Protein AF-A0A2T2ZU82-F1 (afdb_monomer_lite)

Sequence (195 aa):
GSCTLAPGIFVNDLGIPFTSVLLKPGATGCGAVDGSFTPTDYKAIHFIGYVPALKVTPDGEHMLHRRAILSFGVVQITDSRCASVPDTEQAKIQDWTTWLSGTPHGCGCAMWLHPTRFTAADVPGVNDEVHGIIKETGRRKIFESRLPRDGFAIGGKTTIVDFQVALFYSWDNKILDIGMTRYAKYSEFVRNALK

Structure (mmCIF, N/CA/C/O backbone):
data_AF-A0A2T2ZU82-F1
#
_entry.id   AF-A0A2T2ZU82-F1
#
loop_
_atom_site.group_PDB
_atom_site.id
_atom_site.type_symbol
_atom_site.label_atom_id
_atom_site.label_alt_id
_atom_site.label_comp_id
_atom_site.label_asym_id
_atom_site.label_entity_id
_atom_site.label_seq_id
_atom_site.pdbx_PDB_ins_code
_atom_site.Cartn_x
_atom_site.Cartn_y
_atom_site.Cartn_z
_atom_site.occupancy
_atom_site.B_iso_or_equiv
_atom_site.auth_seq_id
_atom_site.auth_comp_id
_atom_site.auth_asym_id
_atom_site.auth_atom_id
_atom_site.pdbx_PDB_model_num
ATOM 1 N N . GLY A 1 1 ? -6.591 -0.447 -7.388 1.00 49.34 1 GLY A N 1
ATOM 2 C CA . GLY A 1 1 ? -6.103 0.853 -6.888 1.00 49.34 1 GLY A CA 1
ATOM 3 C C . GLY A 1 1 ? -4.604 0.763 -6.753 1.00 49.34 1 GLY A C 1
ATOM 4 O O . GLY A 1 1 ? -4.128 -0.310 -6.443 1.00 49.34 1 GLY A O 1
ATOM 5 N N . SER A 1 2 ? -3.849 1.814 -7.033 1.00 62.75 2 SER A N 1
ATOM 6 C CA . SER A 1 2 ? -2.390 1.825 -6.849 1.00 62.75 2 SER A CA 1
ATOM 7 C C . SER A 1 2 ? -2.011 1.901 -5.366 1.00 62.75 2 SER A C 1
ATOM 9 O O . SER A 1 2 ? -2.847 2.198 -4.511 1.00 62.75 2 SER A O 1
ATOM 11 N N . CYS A 1 3 ? -0.726 1.714 -5.053 1.00 62.00 3 CYS A N 1
ATOM 12 C CA . CYS A 1 3 ? -0.150 1.904 -3.712 1.00 62.00 3 CYS A CA 1
ATOM 13 C C . CYS A 1 3 ? -0.367 3.316 -3.118 1.00 62.00 3 CYS A C 1
ATOM 15 O O . CYS A 1 3 ? 0.024 3.562 -1.981 1.00 62.00 3 CYS A O 1
ATOM 17 N N . THR A 1 4 ? -0.937 4.243 -3.893 1.00 64.56 4 THR A N 1
ATOM 18 C CA . THR A 1 4 ? -1.273 5.625 -3.531 1.00 64.56 4 THR A CA 1
ATOM 19 C C . THR A 1 4 ? -2.663 5.770 -2.904 1.00 64.56 4 THR A C 1
ATOM 21 O O . THR A 1 4 ? -2.932 6.797 -2.289 1.00 64.56 4 THR A O 1
ATOM 24 N N . LEU A 1 5 ? -3.536 4.759 -3.025 1.00 69.00 5 LEU A N 1
ATOM 25 C CA . LEU A 1 5 ? -4.926 4.844 -2.567 1.00 69.00 5 LEU A CA 1
ATOM 26 C C . LEU A 1 5 ? -5.031 4.990 -1.044 1.00 69.00 5 LEU A C 1
ATOM 28 O O . LEU A 1 5 ? -5.766 5.849 -0.576 1.00 69.00 5 LEU A O 1
ATOM 32 N N . ALA A 1 6 ? -4.277 4.194 -0.280 1.00 64.06 6 ALA A N 1
ATOM 33 C CA . ALA A 1 6 ? -4.333 4.253 1.181 1.00 64.06 6 ALA A CA 1
ATOM 34 C C . ALA A 1 6 ? -3.885 5.624 1.730 1.00 64.06 6 ALA A C 1
ATOM 36 O O . ALA A 1 6 ? -4.645 6.212 2.493 1.00 64.06 6 ALA A O 1
ATOM 37 N N . PRO A 1 7 ? -2.745 6.207 1.301 1.00 66.50 7 PRO A N 1
ATOM 38 C CA . PRO A 1 7 ? -2.399 7.572 1.702 1.00 66.50 7 PRO A CA 1
ATOM 39 C C . PRO A 1 7 ? -3.389 8.637 1.227 1.00 66.50 7 PRO A C 1
ATOM 41 O O . PRO A 1 7 ? -3.661 9.571 1.967 1.00 66.50 7 PRO A O 1
ATOM 44 N N . GLY A 1 8 ? -3.951 8.499 0.021 1.00 69.50 8 GLY A N 1
ATOM 45 C CA . GLY A 1 8 ? -4.951 9.440 -0.486 1.00 69.50 8 GLY A CA 1
ATOM 46 C C . GLY A 1 8 ? -6.236 9.443 0.346 1.00 69.50 8 GLY A C 1
ATOM 47 O O . GLY A 1 8 ? -6.707 10.512 0.718 1.00 69.50 8 GLY A O 1
ATOM 48 N N . ILE A 1 9 ? -6.782 8.266 0.675 1.00 68.88 9 ILE A N 1
ATOM 49 C CA . ILE A 1 9 ? -7.952 8.136 1.565 1.00 68.88 9 ILE A CA 1
ATOM 50 C C . ILE A 1 9 ? -7.639 8.750 2.929 1.00 68.88 9 ILE A C 1
ATOM 52 O O . ILE A 1 9 ? -8.429 9.528 3.446 1.00 68.88 9 ILE A O 1
ATOM 56 N N . PHE A 1 10 ? -6.462 8.444 3.466 1.00 67.31 10 PHE A N 1
ATOM 57 C CA . PHE A 1 10 ? -6.039 8.900 4.779 1.00 67.31 10 PHE A CA 1
ATOM 58 C C . PHE A 1 10 ? -5.947 10.428 4.885 1.00 67.31 10 PHE A C 1
ATOM 60 O O . PHE A 1 10 ? -6.554 11.014 5.770 1.00 67.31 10 PHE A O 1
ATOM 67 N N . VAL A 1 11 ? -5.246 11.092 3.961 1.00 69.44 11 VAL A N 1
ATOM 68 C CA . VAL A 1 11 ? -5.106 12.561 3.981 1.00 69.44 11 VAL A CA 1
ATOM 69 C C . VAL A 1 11 ? -6.467 13.254 3.805 1.00 69.44 11 VAL A C 1
ATOM 71 O O . VAL A 1 11 ? -6.719 14.264 4.459 1.00 69.44 11 VAL A O 1
ATOM 74 N N . ASN A 1 12 ? -7.366 12.682 2.990 1.00 74.06 12 ASN A N 1
ATOM 75 C CA . ASN A 1 12 ? -8.737 13.183 2.843 1.00 74.06 12 ASN A CA 1
ATOM 76 C C . ASN A 1 12 ? -9.569 13.026 4.128 1.00 74.06 12 ASN A C 1
ATOM 78 O O . ASN A 1 12 ? -10.231 13.978 4.527 1.00 74.06 12 ASN A O 1
ATOM 82 N N . ASP A 1 13 ? -9.534 11.857 4.776 1.00 68.25 13 ASP A N 1
ATOM 83 C CA . ASP A 1 13 ? -10.312 11.571 5.998 1.00 68.25 13 ASP A CA 1
ATOM 84 C C . ASP A 1 13 ? -9.925 12.479 7.180 1.00 68.25 13 ASP A C 1
ATOM 86 O O . ASP A 1 13 ? -10.740 12.820 8.040 1.00 68.25 13 ASP A O 1
ATOM 90 N N . LEU A 1 14 ? -8.673 12.931 7.189 1.00 67.56 14 LEU A N 1
ATOM 91 C CA . LEU A 1 14 ? -8.135 13.848 8.193 1.00 67.56 14 LEU A CA 1
ATOM 92 C C . LEU A 1 14 ? -8.391 15.323 7.872 1.00 67.56 14 LEU A C 1
ATOM 94 O O . LEU A 1 14 ? -8.030 16.189 8.665 1.00 67.56 14 LEU A O 1
ATOM 98 N N . GLY A 1 15 ? -8.947 15.627 6.696 1.00 72.62 15 GLY A N 1
ATOM 99 C CA . GLY A 1 15 ? -9.156 17.001 6.245 1.00 72.62 15 GLY A CA 1
ATOM 100 C C . GLY A 1 15 ? -7.860 17.801 6.074 1.00 72.62 15 GLY A C 1
ATOM 101 O O . GLY A 1 15 ? -7.902 19.030 6.094 1.00 72.62 15 GLY A O 1
ATOM 102 N N . ILE A 1 16 ? -6.710 17.135 5.919 1.00 74.56 16 ILE A N 1
ATOM 103 C CA . ILE A 1 16 ? -5.422 17.808 5.724 1.00 74.56 16 ILE A CA 1
ATOM 104 C C . ILE A 1 16 ? -5.395 18.373 4.298 1.00 74.56 16 ILE A C 1
ATOM 106 O O . ILE A 1 16 ? -5.517 17.600 3.346 1.00 74.56 16 ILE A O 1
ATOM 110 N N . PRO A 1 17 ? -5.203 19.690 4.103 1.00 79.00 17 PRO A N 1
ATOM 111 C CA . PRO A 1 17 ? -5.088 20.260 2.767 1.00 79.00 17 PRO A CA 1
ATOM 112 C C . PRO A 1 17 ? -3.871 19.693 2.031 1.00 79.00 17 PRO A C 1
ATOM 114 O O . PRO A 1 17 ? -2.754 19.715 2.548 1.00 79.00 17 PRO A O 1
ATOM 117 N N . PHE A 1 18 ? -4.068 19.208 0.806 1.00 79.75 18 PHE A N 1
ATOM 118 C CA . PHE A 1 18 ? -2.984 18.675 -0.014 1.00 79.75 18 PHE A CA 1
ATOM 119 C C . PHE A 1 18 ? -3.219 18.929 -1.501 1.00 79.75 18 PHE A C 1
ATOM 121 O O . PHE A 1 18 ? -4.353 19.055 -1.959 1.00 79.75 18 PHE A O 1
ATOM 128 N N . THR A 1 19 ? -2.125 18.960 -2.263 1.00 85.31 19 THR A N 1
ATOM 129 C CA . THR A 1 19 ? -2.166 18.979 -3.730 1.00 85.31 19 THR A CA 1
ATOM 130 C C . THR A 1 19 ? -1.762 17.608 -4.255 1.00 85.31 19 THR A C 1
ATOM 132 O O . THR A 1 19 ? -0.720 17.073 -3.874 1.00 85.31 19 THR A O 1
ATOM 135 N N . SER A 1 20 ? -2.583 17.031 -5.133 1.00 86.31 20 SER A N 1
ATOM 136 C CA . SER A 1 20 ? -2.263 15.773 -5.812 1.00 86.31 20 SER A CA 1
ATOM 137 C C . SER A 1 20 ? -1.559 16.040 -7.133 1.00 86.31 20 SER A C 1
ATOM 139 O O . SER A 1 20 ? -2.088 16.771 -7.964 1.00 86.31 20 SER A O 1
ATOM 141 N N . VAL A 1 21 ? -0.424 15.378 -7.362 1.00 87.81 21 VAL A N 1
ATOM 142 C CA . VAL A 1 21 ? 0.248 15.371 -8.668 1.00 87.81 21 VAL A CA 1
ATOM 143 C C . VAL A 1 21 ? 0.225 13.958 -9.236 1.00 87.81 21 VAL A C 1
ATOM 145 O O . VAL A 1 21 ? 0.716 13.011 -8.615 1.00 87.81 21 VAL A O 1
ATOM 148 N N . LEU A 1 22 ? -0.374 13.802 -10.417 1.00 89.12 22 LEU A N 1
ATOM 149 C CA . LEU A 1 22 ? -0.434 12.517 -11.106 1.00 89.12 22 LEU A CA 1
ATOM 150 C C . LEU A 1 22 ? 0.899 12.239 -11.801 1.00 89.12 22 LEU A C 1
ATOM 152 O O . LEU A 1 22 ? 1.346 13.037 -12.623 1.00 89.12 22 LEU A O 1
ATOM 156 N N . LEU A 1 23 ? 1.505 11.085 -11.511 1.00 87.69 23 LEU A N 1
ATOM 157 C CA . LEU A 1 23 ? 2.755 10.667 -12.144 1.00 87.69 23 LEU A CA 1
ATOM 158 C C . LEU A 1 23 ? 2.539 9.586 -13.193 1.00 87.69 23 LEU A C 1
ATOM 160 O O . LEU A 1 23 ? 1.727 8.675 -13.012 1.00 87.69 23 LEU A O 1
ATOM 164 N N . LYS A 1 24 ? 3.346 9.647 -14.252 1.00 87.62 24 LYS A N 1
ATOM 165 C CA . LYS A 1 24 ? 3.433 8.619 -15.288 1.00 87.62 24 LYS A CA 1
ATOM 166 C C . LYS A 1 24 ? 4.826 7.977 -15.284 1.00 87.62 24 LYS A C 1
ATOM 168 O O . LYS A 1 24 ? 5.822 8.705 -15.299 1.00 87.62 24 LYS A O 1
ATOM 173 N N . PRO A 1 25 ? 4.924 6.635 -15.288 1.00 83.88 25 PRO A N 1
ATOM 174 C CA . PRO A 1 25 ? 6.197 5.943 -15.470 1.00 83.88 25 PRO A CA 1
ATOM 175 C C . PRO A 1 25 ? 6.802 6.220 -16.854 1.00 83.88 25 PRO A C 1
ATOM 177 O O . PRO A 1 25 ? 6.090 6.204 -17.860 1.00 83.88 25 PRO A O 1
ATOM 180 N N . GLY A 1 26 ? 8.117 6.420 -16.908 1.00 82.38 26 GLY A N 1
ATOM 181 C CA . GLY A 1 26 ? 8.901 6.551 -18.135 1.00 82.38 26 GLY A CA 1
ATOM 182 C C . GLY A 1 26 ? 10.270 5.877 -18.011 1.00 82.38 26 GLY A C 1
ATOM 183 O O . GLY A 1 26 ? 10.625 5.358 -16.953 1.00 82.38 26 GLY A O 1
ATOM 184 N N . ALA A 1 27 ? 11.052 5.898 -19.095 1.00 78.81 27 ALA A N 1
ATOM 185 C CA . ALA A 1 27 ? 12.337 5.192 -19.185 1.00 78.81 27 ALA A CA 1
ATOM 186 C C . ALA A 1 27 ? 13.360 5.609 -18.109 1.00 78.81 27 ALA A C 1
ATOM 188 O O . ALA A 1 27 ? 14.176 4.799 -17.682 1.00 78.81 27 ALA A O 1
ATOM 189 N N . THR A 1 28 ? 13.309 6.861 -17.648 1.00 79.56 28 THR A N 1
ATOM 190 C CA . THR A 1 28 ? 14.262 7.431 -16.679 1.00 79.56 28 THR A CA 1
ATOM 191 C C . THR A 1 28 ? 13.697 7.564 -15.257 1.00 79.56 28 THR A C 1
ATOM 193 O O . THR A 1 28 ? 14.423 7.949 -14.331 1.00 79.56 28 THR A O 1
ATOM 196 N N . GLY A 1 29 ? 12.420 7.219 -15.054 1.00 80.44 29 GLY A N 1
ATOM 197 C CA . GLY A 1 29 ? 11.699 7.353 -13.786 1.00 80.44 29 GLY A CA 1
ATOM 198 C C . GLY A 1 29 ? 10.263 7.854 -13.968 1.00 80.44 29 GLY A C 1
ATOM 199 O O . GLY A 1 29 ? 9.769 7.962 -15.089 1.00 80.44 29 GLY A O 1
ATOM 200 N N . CYS A 1 30 ? 9.580 8.148 -12.860 1.00 83.62 30 CYS A N 1
ATOM 201 C CA . CYS A 1 30 ? 8.233 8.724 -12.884 1.00 83.62 30 CYS A CA 1
ATOM 202 C C . CYS A 1 30 ? 8.301 10.251 -13.013 1.00 83.62 30 CYS A C 1
ATOM 204 O O . CYS A 1 30 ? 9.014 10.877 -12.236 1.00 83.62 30 CYS A O 1
ATOM 206 N N . GLY A 1 31 ? 7.550 10.837 -13.947 1.00 88.38 31 GLY A N 1
ATOM 207 C CA . GLY A 1 31 ? 7.424 12.293 -14.114 1.00 88.38 31 GLY A CA 1
ATOM 208 C C . GLY A 1 31 ? 5.978 12.761 -13.968 1.00 88.38 31 GLY A C 1
ATOM 209 O O . GLY A 1 31 ? 5.055 11.950 -14.099 1.00 88.38 31 GLY A O 1
ATOM 210 N N . ALA A 1 32 ? 5.781 14.049 -13.689 1.00 91.06 32 ALA A N 1
ATOM 211 C CA . ALA A 1 32 ? 4.448 14.624 -13.557 1.00 91.06 32 ALA A CA 1
ATOM 212 C C . ALA A 1 32 ? 3.735 14.692 -14.916 1.00 91.06 32 ALA A C 1
ATOM 214 O O . ALA A 1 32 ? 4.317 15.110 -15.916 1.00 91.06 32 ALA A O 1
ATOM 215 N N . VAL A 1 33 ? 2.471 14.263 -14.962 1.00 92.06 33 VAL A N 1
ATOM 216 C CA . VAL A 1 33 ? 1.663 14.269 -16.196 1.00 92.06 33 VAL A CA 1
ATOM 217 C C . VAL A 1 33 ? 1.380 15.690 -16.676 1.00 92.06 33 VAL A C 1
ATOM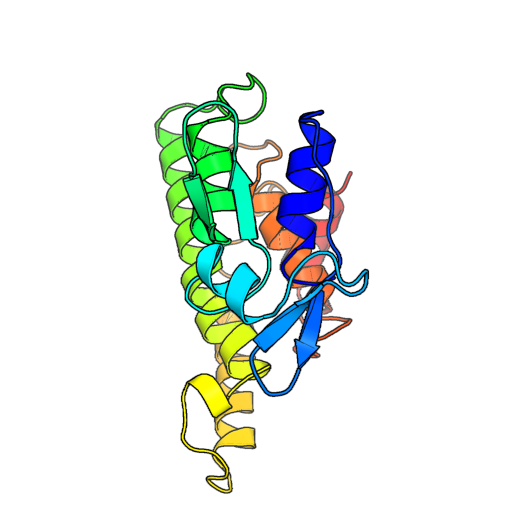 219 O O . VAL A 1 33 ? 1.317 15.925 -17.878 1.00 92.06 33 VAL A O 1
ATOM 222 N N . ASP A 1 34 ? 1.236 16.628 -15.744 1.00 91.56 34 ASP A N 1
ATOM 223 C CA . ASP A 1 34 ? 1.021 18.052 -16.010 1.00 91.56 34 ASP A CA 1
ATOM 224 C C . ASP A 1 34 ? 2.317 18.815 -16.339 1.00 91.56 34 ASP A C 1
ATOM 226 O O . ASP A 1 34 ? 2.273 20.012 -16.610 1.00 91.56 34 ASP A O 1
ATOM 230 N N . GLY A 1 35 ? 3.471 18.138 -16.318 1.00 89.88 35 GLY A N 1
ATOM 231 C CA . GLY A 1 35 ? 4.775 18.751 -16.555 1.00 89.88 35 GLY A CA 1
ATOM 232 C C . GLY A 1 35 ? 5.305 19.605 -15.400 1.00 89.88 35 GLY A C 1
ATOM 233 O O . GLY A 1 35 ? 6.337 20.248 -15.572 1.00 89.88 35 GLY A O 1
ATOM 234 N N . SER A 1 36 ? 4.656 19.602 -14.229 1.00 88.31 36 SER A N 1
ATOM 235 C CA . SER A 1 36 ? 5.074 20.403 -13.066 1.00 88.31 36 SER A CA 1
ATOM 236 C C . SER A 1 36 ? 6.472 20.056 -12.546 1.00 88.31 36 SER A C 1
ATOM 238 O O . SER A 1 36 ? 7.139 20.916 -11.973 1.00 88.31 36 SER A O 1
ATOM 240 N N . PHE A 1 37 ? 6.932 18.819 -12.754 1.00 86.56 37 PHE A N 1
ATOM 241 C CA . PHE A 1 37 ? 8.296 18.403 -12.446 1.00 86.56 37 PHE A CA 1
ATOM 242 C C . PHE A 1 37 ? 8.767 17.192 -13.261 1.00 86.56 37 PHE A C 1
ATOM 244 O O . PHE A 1 37 ? 7.984 16.328 -13.684 1.00 86.56 37 PHE A O 1
ATOM 251 N N . THR A 1 38 ? 10.084 17.113 -13.458 1.00 90.25 38 THR A N 1
ATOM 252 C CA . THR A 1 38 ? 10.754 16.034 -14.193 1.00 90.25 38 THR A CA 1
ATOM 253 C C . THR A 1 38 ? 10.989 14.797 -13.315 1.00 90.25 38 THR A C 1
ATOM 255 O O . THR A 1 38 ? 10.927 14.872 -12.085 1.00 90.25 38 THR A O 1
ATOM 258 N N . PRO A 1 39 ? 11.330 13.632 -13.903 1.00 88.00 39 PRO A N 1
ATOM 259 C CA . PRO A 1 39 ? 11.770 12.477 -13.121 1.00 88.00 39 PRO A CA 1
ATOM 260 C C . PRO A 1 39 ? 12.991 12.741 -12.232 1.00 88.00 39 PRO A C 1
ATOM 262 O O . PRO A 1 39 ? 13.138 12.096 -11.194 1.00 88.00 39 PRO A O 1
ATOM 265 N N . THR A 1 40 ? 13.865 13.671 -12.622 1.00 88.25 40 THR A N 1
ATOM 266 C CA . THR A 1 40 ? 15.026 14.078 -11.819 1.00 88.25 40 THR 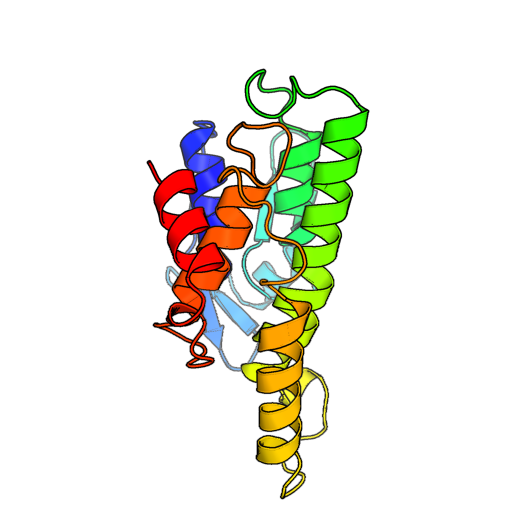A CA 1
ATOM 267 C C . THR A 1 40 ? 14.580 14.862 -10.590 1.00 88.25 40 THR A C 1
ATOM 269 O O . THR A 1 40 ? 14.970 14.518 -9.476 1.00 88.25 40 THR A O 1
ATOM 272 N N . ASP A 1 41 ? 13.689 15.835 -10.776 1.00 87.62 41 ASP A N 1
ATOM 273 C CA . ASP A 1 41 ? 13.100 16.611 -9.679 1.00 87.62 41 ASP A CA 1
ATOM 274 C C . ASP A 1 41 ? 12.331 15.698 -8.714 1.00 87.62 41 ASP A C 1
ATOM 276 O O . ASP A 1 41 ? 12.442 15.816 -7.495 1.00 87.62 41 ASP A O 1
ATOM 280 N N . TYR A 1 42 ? 11.609 14.706 -9.247 1.00 86.12 42 TYR A N 1
ATOM 281 C CA . TYR A 1 42 ? 10.907 13.727 -8.421 1.00 86.12 42 TYR A CA 1
ATOM 282 C C . TYR A 1 42 ? 11.856 12.841 -7.607 1.00 86.12 42 TYR A C 1
ATOM 284 O O . TYR A 1 42 ? 11.543 12.482 -6.472 1.00 86.12 42 TYR A O 1
ATOM 292 N N . LYS A 1 43 ? 13.030 12.491 -8.144 1.00 84.31 43 LYS A N 1
ATOM 293 C CA . LYS A 1 43 ? 14.036 11.721 -7.397 1.00 84.31 43 LYS A CA 1
ATOM 294 C C . LYS A 1 43 ? 14.637 12.503 -6.237 1.00 84.31 43 LYS A C 1
ATOM 296 O O . LYS A 1 43 ? 15.051 11.870 -5.267 1.00 84.31 43 LYS A O 1
ATOM 301 N N . ALA A 1 44 ? 14.628 13.836 -6.301 1.00 82.12 44 ALA A N 1
ATOM 302 C CA . ALA A 1 44 ? 14.942 14.651 -5.136 1.00 82.12 44 ALA A CA 1
ATOM 303 C C . ALA A 1 44 ? 13.925 14.397 -4.014 1.00 82.12 44 ALA A C 1
ATOM 305 O O . ALA A 1 44 ? 14.343 14.266 -2.879 1.00 82.12 44 ALA A O 1
ATOM 306 N N . ILE A 1 45 ? 12.633 14.220 -4.335 1.00 78.19 45 ILE A N 1
ATOM 307 C CA . ILE A 1 45 ? 11.553 13.915 -3.373 1.00 78.19 45 ILE A CA 1
ATOM 308 C C . ILE A 1 45 ? 11.578 12.449 -2.908 1.00 78.19 45 ILE A C 1
ATOM 310 O O . ILE A 1 45 ? 11.324 12.151 -1.744 1.00 78.19 45 ILE A O 1
ATOM 314 N N . HIS A 1 46 ? 11.841 11.499 -3.804 1.00 76.94 46 HIS A N 1
ATOM 315 C CA . HIS A 1 46 ? 11.909 10.078 -3.470 1.00 76.94 46 HIS A CA 1
ATOM 316 C C . HIS A 1 46 ? 13.095 9.443 -4.185 1.00 76.94 46 HIS A C 1
ATOM 318 O O . HIS A 1 46 ? 13.012 9.155 -5.375 1.00 76.94 46 HIS A O 1
ATOM 324 N N . PHE A 1 47 ? 14.156 9.109 -3.450 1.00 74.19 47 PHE A N 1
ATOM 325 C CA . PHE A 1 47 ? 15.425 8.646 -4.031 1.00 74.19 47 PHE A CA 1
ATOM 326 C C . PHE A 1 47 ? 15.303 7.427 -4.974 1.00 74.19 47 PHE A C 1
ATOM 328 O O . PHE A 1 47 ? 16.039 7.323 -5.950 1.00 74.19 47 PHE A O 1
ATOM 335 N N . ILE A 1 48 ? 14.339 6.523 -4.740 1.00 75.38 48 ILE A N 1
ATOM 336 C CA . ILE A 1 48 ? 14.051 5.383 -5.646 1.00 75.38 48 ILE A CA 1
ATOM 337 C C . ILE A 1 48 ? 13.140 5.768 -6.838 1.00 75.38 48 ILE A C 1
ATOM 339 O O . ILE A 1 48 ? 13.091 5.066 -7.843 1.00 75.38 48 ILE A O 1
ATOM 343 N N . GLY A 1 49 ? 12.394 6.873 -6.754 1.00 76.31 49 GLY A N 1
ATOM 344 C CA . GLY A 1 49 ? 11.446 7.309 -7.785 1.00 76.31 49 GLY A CA 1
ATOM 345 C C . GLY A 1 49 ? 10.134 6.514 -7.835 1.00 76.31 49 GLY A C 1
ATOM 346 O O . GLY A 1 49 ? 9.498 6.448 -8.887 1.00 76.31 49 GLY A O 1
ATOM 347 N N . TYR A 1 50 ? 9.714 5.907 -6.718 1.00 77.69 50 TYR A N 1
ATOM 348 C CA . TYR A 1 50 ? 8.429 5.204 -6.601 1.00 77.69 50 TYR A CA 1
ATOM 349 C C . TYR A 1 50 ? 7.330 6.086 -6.016 1.00 77.69 50 TYR A C 1
ATOM 351 O O . TYR A 1 50 ? 7.601 7.062 -5.328 1.00 77.69 50 TYR A O 1
ATOM 359 N N . VAL A 1 51 ? 6.076 5.701 -6.258 1.00 77.50 51 VAL A N 1
ATOM 360 C CA . VAL A 1 51 ? 4.879 6.316 -5.665 1.00 77.50 51 VAL A CA 1
ATOM 361 C C . VAL A 1 51 ? 4.284 5.441 -4.549 1.00 77.50 51 VAL A C 1
ATOM 363 O O . VAL A 1 51 ? 4.403 4.206 -4.593 1.00 77.50 51 VAL A O 1
ATOM 366 N N . PRO A 1 52 ? 3.582 6.024 -3.559 1.00 74.69 52 PRO A N 1
ATOM 367 C CA . PRO A 1 52 ? 3.427 7.457 -3.286 1.00 74.69 52 PRO A CA 1
ATOM 368 C C . PRO A 1 52 ? 4.660 8.060 -2.600 1.00 74.69 52 PRO A C 1
ATOM 370 O O . PRO A 1 52 ? 5.366 7.364 -1.864 1.00 74.69 52 PRO A O 1
ATOM 373 N N . ALA A 1 53 ? 4.847 9.362 -2.797 1.00 77.94 53 ALA A N 1
ATOM 374 C CA . ALA A 1 53 ? 5.740 10.212 -2.022 1.00 77.94 53 ALA A CA 1
ATOM 375 C C . ALA A 1 53 ? 4.959 11.441 -1.540 1.00 77.94 53 ALA A C 1
ATOM 377 O O . ALA A 1 53 ? 4.051 11.900 -2.234 1.00 77.94 53 ALA A O 1
ATOM 378 N N . LEU A 1 54 ? 5.299 11.945 -0.357 1.00 77.38 54 LEU A N 1
ATOM 379 C CA . LEU A 1 54 ? 4.718 13.158 0.209 1.00 77.38 54 LEU A CA 1
ATOM 380 C C . LEU A 1 54 ? 5.852 14.125 0.534 1.00 77.38 54 LEU A C 1
ATOM 382 O O . LEU A 1 54 ? 6.818 13.744 1.198 1.00 77.38 54 LEU A O 1
ATOM 386 N N . LYS A 1 55 ? 5.709 15.364 0.063 1.00 76.31 55 LYS A N 1
ATOM 387 C CA . LYS A 1 55 ? 6.548 16.494 0.453 1.00 76.31 55 LYS A CA 1
ATOM 388 C C . LYS A 1 55 ? 5.761 17.329 1.459 1.00 76.31 55 LYS A C 1
ATOM 390 O O . LYS A 1 55 ? 4.677 17.805 1.132 1.00 76.31 55 LYS A O 1
ATOM 395 N N . VAL A 1 56 ? 6.298 17.481 2.664 1.00 71.88 56 VAL A N 1
ATOM 396 C CA . VAL A 1 56 ? 5.730 18.334 3.718 1.00 71.88 56 VAL A CA 1
ATOM 397 C C . VAL A 1 56 ? 6.535 19.633 3.748 1.00 71.88 56 VAL A C 1
ATOM 399 O O . VAL A 1 56 ? 7.761 19.588 3.699 1.00 71.88 56 VAL A O 1
ATOM 402 N N . THR A 1 57 ? 5.857 20.780 3.743 1.00 66.12 57 THR A N 1
ATOM 403 C CA . THR A 1 57 ? 6.474 22.115 3.630 1.00 66.12 57 THR A CA 1
ATOM 404 C C . THR A 1 57 ? 6.436 22.999 4.886 1.00 66.12 57 THR A C 1
ATOM 406 O O . THR A 1 57 ? 7.299 23.871 4.950 1.00 66.12 57 THR A O 1
ATOM 409 N N . PRO A 1 58 ? 5.525 22.837 5.875 1.00 56.31 58 PRO A N 1
ATOM 410 C CA . PRO A 1 58 ? 5.465 23.767 7.009 1.00 56.31 58 PRO A CA 1
ATOM 411 C C . PRO A 1 58 ? 6.718 23.825 7.904 1.00 56.31 58 PRO A C 1
ATOM 413 O O . PRO A 1 58 ? 7.031 24.910 8.375 1.00 56.31 58 PRO A O 1
ATOM 416 N N . ASP A 1 59 ? 7.479 22.731 8.070 1.00 50.19 59 ASP A N 1
ATOM 417 C CA . ASP A 1 59 ? 8.538 22.637 9.103 1.00 50.19 59 ASP A CA 1
ATOM 418 C C . ASP A 1 59 ? 9.920 22.182 8.575 1.00 50.19 59 ASP A C 1
ATOM 420 O O . ASP A 1 59 ? 10.726 21.597 9.296 1.00 50.19 59 ASP A O 1
ATOM 424 N N . GLY A 1 60 ? 10.218 22.459 7.302 1.00 52.44 60 GLY A N 1
ATOM 425 C CA . GLY A 1 60 ? 11.406 21.948 6.605 1.00 52.44 60 GLY A CA 1
ATOM 426 C C . GLY A 1 60 ? 11.056 20.821 5.633 1.00 52.44 60 GLY A C 1
ATOM 427 O O . GLY A 1 60 ? 10.017 20.173 5.756 1.00 52.44 60 GLY A O 1
ATOM 428 N N . GLU A 1 61 ? 11.887 20.620 4.605 1.00 51.59 61 GLU A N 1
ATOM 429 C CA . GLU A 1 61 ? 11.611 19.635 3.554 1.00 51.59 61 GLU A CA 1
ATOM 430 C C . GLU A 1 61 ? 11.739 18.203 4.092 1.00 51.59 61 GLU A C 1
ATOM 432 O O . GLU A 1 61 ? 12.797 17.577 4.038 1.00 51.59 61 GLU A O 1
ATOM 437 N N . HIS A 1 62 ? 10.635 17.659 4.601 1.00 55.75 62 HIS A N 1
ATOM 438 C CA . HIS A 1 62 ? 10.541 16.246 4.939 1.00 55.75 62 HIS A CA 1
ATOM 439 C C . HIS A 1 62 ? 9.956 15.469 3.765 1.00 55.75 62 HIS A C 1
ATOM 441 O O . HIS A 1 62 ? 8.864 15.750 3.261 1.00 55.75 62 HIS A O 1
ATOM 447 N N . MET A 1 63 ? 10.720 14.473 3.334 1.00 56.44 63 MET A N 1
ATOM 448 C CA . MET A 1 63 ? 10.409 13.619 2.201 1.00 56.44 63 MET A CA 1
ATOM 449 C C . MET A 1 63 ? 10.070 12.230 2.709 1.00 56.44 63 MET A C 1
ATOM 451 O O . MET A 1 63 ? 10.924 11.489 3.201 1.00 56.44 63 MET A O 1
ATOM 455 N N . LEU A 1 64 ? 8.791 11.885 2.623 1.00 59.50 64 LEU A N 1
ATOM 456 C CA . LEU A 1 64 ? 8.276 10.644 3.177 1.00 59.50 64 LEU A CA 1
ATOM 457 C C . LEU A 1 64 ? 7.959 9.679 2.034 1.00 59.50 64 LEU A C 1
ATOM 459 O O . LEU A 1 64 ? 7.170 9.974 1.138 1.00 59.50 64 LEU A O 1
ATOM 463 N N . HIS A 1 65 ? 8.559 8.490 2.075 1.00 60.66 65 HIS A N 1
ATOM 464 C CA . HIS A 1 65 ? 8.160 7.354 1.241 1.00 60.66 65 HIS A CA 1
ATOM 465 C C . HIS A 1 65 ? 6.977 6.613 1.874 1.00 60.66 65 HIS A C 1
ATOM 467 O O . HIS A 1 65 ? 6.756 6.746 3.069 1.00 60.66 65 HIS A O 1
ATOM 473 N N . ARG A 1 66 ? 6.270 5.730 1.155 1.00 57.28 66 ARG A N 1
ATOM 474 C CA . ARG A 1 66 ? 5.079 4.995 1.657 1.00 57.28 66 ARG A CA 1
ATOM 475 C C . ARG A 1 66 ? 5.129 4.535 3.125 1.00 57.28 66 ARG A C 1
ATOM 477 O O . ARG A 1 66 ? 4.192 4.814 3.858 1.00 57.28 66 ARG A O 1
ATOM 484 N N . ARG A 1 67 ? 6.211 3.870 3.566 1.00 54.12 67 ARG A N 1
ATOM 485 C CA . ARG A 1 67 ? 6.379 3.479 4.985 1.00 54.12 67 ARG A CA 1
ATOM 486 C C . ARG A 1 67 ? 6.401 4.686 5.917 1.00 54.12 67 ARG A C 1
ATOM 488 O O . ARG A 1 67 ? 5.719 4.674 6.917 1.00 54.12 67 ARG A O 1
ATOM 495 N N . ALA A 1 68 ? 7.120 5.736 5.552 1.00 55.41 68 ALA A N 1
ATOM 496 C CA . ALA A 1 68 ? 7.172 6.975 6.290 1.00 55.41 68 ALA A CA 1
ATOM 497 C C . ALA A 1 68 ? 5.879 7.784 6.138 1.00 55.41 68 ALA A C 1
ATOM 499 O O . ALA A 1 68 ? 5.559 8.460 7.075 1.00 55.41 68 ALA A O 1
ATOM 500 N N . ILE A 1 69 ? 5.080 7.690 5.069 1.00 58.19 69 ILE A N 1
ATOM 501 C CA . ILE A 1 69 ? 3.760 8.355 4.992 1.00 58.19 69 ILE A CA 1
ATOM 502 C C . ILE A 1 69 ? 2.745 7.645 5.891 1.00 58.19 69 ILE A C 1
ATOM 504 O O . ILE A 1 69 ? 1.997 8.292 6.610 1.00 58.19 69 ILE A O 1
ATOM 508 N N . LEU A 1 70 ? 2.738 6.310 5.876 1.00 53.16 70 LEU A N 1
ATOM 509 C CA . LEU A 1 70 ? 1.855 5.511 6.725 1.00 53.16 70 LEU A CA 1
ATOM 510 C C . LEU A 1 70 ? 2.303 5.567 8.194 1.00 53.16 70 LEU A C 1
ATOM 512 O O . LEU A 1 70 ? 1.455 5.666 9.067 1.00 53.16 70 LEU A O 1
ATOM 516 N N . SER A 1 71 ? 3.611 5.581 8.477 1.00 48.47 71 SER A N 1
ATOM 517 C CA . SER A 1 71 ? 4.157 5.756 9.831 1.00 48.47 71 SER A CA 1
ATOM 518 C C . SER A 1 71 ? 4.155 7.212 10.305 1.00 48.47 71 SER A C 1
ATOM 520 O O . SER A 1 71 ? 3.917 7.437 11.477 1.00 48.47 71 SER A O 1
ATOM 522 N N . PHE A 1 72 ? 4.343 8.214 9.443 1.00 47.78 72 PHE A N 1
ATOM 523 C CA . PHE A 1 72 ? 4.098 9.632 9.765 1.00 47.78 72 PHE A CA 1
ATOM 524 C C . PHE A 1 72 ? 2.617 9.848 10.029 1.00 47.78 72 PHE A C 1
ATOM 526 O O . PHE A 1 72 ? 2.264 10.566 10.951 1.00 47.78 72 PHE A O 1
ATOM 533 N N . GLY A 1 73 ? 1.754 9.129 9.309 1.00 46.62 73 GLY A N 1
ATOM 534 C CA . GLY A 1 73 ? 0.348 9.033 9.648 1.00 46.62 73 GLY A CA 1
ATOM 535 C C . GLY A 1 73 ? 0.091 8.447 11.043 1.00 46.62 73 GLY A C 1
ATOM 536 O O . GLY A 1 73 ? -0.853 8.834 11.708 1.00 46.62 73 GLY A O 1
ATOM 537 N N . VAL A 1 74 ? 0.949 7.547 11.525 1.00 43.12 74 VAL A N 1
ATOM 538 C CA . VAL A 1 74 ? 0.867 6.990 12.888 1.00 43.12 74 VAL A CA 1
ATOM 539 C C . VAL A 1 74 ? 1.519 7.912 13.937 1.00 43.12 74 VAL A C 1
ATOM 541 O O . VAL A 1 74 ? 1.099 7.896 15.086 1.00 43.12 74 VAL A O 1
ATOM 544 N N . VAL A 1 75 ? 2.518 8.725 13.566 1.00 40.97 75 VAL A N 1
ATOM 545 C CA . VAL A 1 75 ? 3.342 9.526 14.499 1.00 40.97 75 VAL A CA 1
ATOM 546 C C . VAL A 1 75 ? 2.899 10.993 14.616 1.00 40.97 75 VAL A C 1
ATOM 548 O O . VAL A 1 75 ? 3.018 11.568 15.691 1.00 40.97 75 VAL A O 1
ATOM 551 N N . GLN A 1 76 ? 2.394 11.616 13.547 1.00 39.88 76 GLN A N 1
ATOM 552 C CA . GLN A 1 76 ? 1.978 13.031 13.543 1.00 39.88 76 GLN A CA 1
ATOM 553 C C . GLN A 1 76 ? 0.477 13.241 13.722 1.00 39.88 76 GLN A C 1
ATOM 555 O O . GLN A 1 76 ? 0.039 14.355 13.997 1.00 39.88 76 GLN A O 1
ATOM 560 N N . ILE A 1 77 ? -0.323 12.184 13.615 1.00 42.84 77 ILE A N 1
ATOM 561 C CA . ILE A 1 77 ? -1.754 12.270 13.886 1.00 42.84 77 ILE A CA 1
ATOM 562 C C . ILE A 1 77 ? -1.979 11.826 15.312 1.00 42.84 77 ILE A C 1
ATOM 564 O O . ILE A 1 77 ? -2.382 10.712 15.617 1.00 42.84 77 ILE A O 1
ATOM 568 N N . THR A 1 78 ? -1.765 12.794 16.182 1.00 39.47 78 THR A N 1
ATOM 569 C CA . THR A 1 78 ? -2.471 12.939 17.447 1.00 39.47 78 THR A CA 1
ATOM 570 C C . THR A 1 78 ? -3.922 13.403 17.217 1.00 39.47 78 THR A C 1
ATOM 572 O O . THR A 1 78 ? -4.488 14.096 18.058 1.00 39.47 78 THR A O 1
ATOM 575 N N . ASP A 1 79 ? -4.570 13.018 16.101 1.00 39.53 79 ASP A N 1
ATOM 576 C CA . ASP A 1 79 ? -6.035 13.040 16.041 1.00 39.53 79 ASP A CA 1
ATOM 577 C C . ASP A 1 79 ? -6.542 11.909 16.945 1.00 39.53 79 ASP A C 1
ATOM 579 O O . ASP A 1 79 ? -6.246 10.719 16.770 1.00 39.53 79 ASP A O 1
ATOM 583 N N . SER A 1 80 ? -7.325 12.336 17.926 1.00 46.88 80 SER A N 1
ATOM 584 C CA . SER A 1 80 ? -8.090 11.594 18.924 1.00 46.88 80 SER A CA 1
ATOM 585 C C . SER A 1 80 ? -8.852 10.347 18.451 1.00 46.88 80 SER A C 1
ATOM 587 O O . SER A 1 80 ? -9.358 9.611 19.294 1.00 46.88 80 SER A O 1
ATOM 589 N N . ARG A 1 81 ? -8.952 10.069 17.147 1.00 48.19 81 ARG A N 1
ATOM 590 C CA . ARG A 1 81 ? -9.634 8.882 16.596 1.00 48.19 81 ARG A CA 1
ATOM 591 C C . ARG A 1 81 ? -8.702 7.699 16.307 1.00 48.19 81 ARG A C 1
ATOM 593 O O . ARG A 1 81 ? -9.122 6.557 16.460 1.00 48.19 81 ARG A O 1
ATOM 600 N N . CYS A 1 82 ? -7.440 7.957 15.948 1.00 44.25 82 CYS A N 1
ATOM 601 C CA . CYS A 1 82 ? -6.456 6.919 15.594 1.00 44.25 82 CYS A CA 1
ATOM 602 C C . CYS A 1 82 ? -5.330 6.767 16.631 1.00 44.25 82 CYS A C 1
ATOM 604 O O . CYS A 1 82 ? -4.726 5.699 16.710 1.00 44.25 82 CYS A O 1
ATOM 606 N N . ALA A 1 83 ? -5.070 7.804 17.438 1.00 44.94 83 ALA A N 1
ATOM 607 C CA . ALA A 1 83 ? -4.050 7.805 18.494 1.00 44.94 83 ALA A CA 1
ATOM 608 C C . ALA A 1 83 ? -4.603 7.592 19.914 1.00 44.94 83 ALA A C 1
ATOM 610 O O . ALA A 1 83 ? -3.831 7.386 20.846 1.00 44.94 83 ALA A O 1
ATOM 611 N N . SER A 1 84 ? -5.928 7.571 20.106 1.00 51.88 84 SER A N 1
ATOM 612 C CA . SER A 1 84 ? -6.577 7.263 21.397 1.00 51.88 84 SER A CA 1
ATOM 613 C C . SER A 1 84 ? -6.607 5.763 21.710 1.00 51.88 84 SER A C 1
ATOM 615 O O . SER A 1 84 ? -7.530 5.234 22.334 1.00 51.88 84 SER A O 1
ATOM 617 N N . VAL A 1 85 ? -5.603 5.040 21.229 1.00 57.31 85 VAL A N 1
ATOM 618 C CA . VAL A 1 85 ? -5.452 3.614 21.472 1.00 57.31 85 VAL A CA 1
ATOM 619 C C . VAL A 1 85 ? -4.402 3.444 22.575 1.00 57.31 85 VAL A C 1
ATOM 621 O O . VAL A 1 85 ? -3.394 4.153 22.537 1.00 57.31 85 VAL A O 1
ATOM 624 N N . PRO A 1 86 ? -4.614 2.562 23.571 1.00 64.62 86 PRO A N 1
ATOM 625 C CA . PRO A 1 86 ? -3.603 2.278 24.586 1.00 64.62 86 PRO A CA 1
ATOM 626 C C . PRO A 1 86 ? -2.249 1.952 23.944 1.00 64.62 86 PRO A C 1
ATOM 628 O O . PRO A 1 86 ? -2.216 1.390 22.849 1.00 64.62 86 PRO A O 1
ATOM 631 N N . ASP A 1 87 ? -1.134 2.220 24.624 1.00 69.00 87 ASP A N 1
ATOM 632 C CA . ASP A 1 87 ? 0.224 1.984 24.091 1.00 69.00 87 ASP A CA 1
ATOM 633 C C . ASP A 1 87 ? 0.416 0.561 23.528 1.00 69.00 87 ASP A C 1
ATOM 635 O O . ASP A 1 87 ? 1.113 0.338 22.536 1.00 69.00 87 ASP A O 1
ATOM 639 N N . THR A 1 88 ? -0.275 -0.421 24.111 1.00 72.50 88 THR A N 1
ATOM 640 C CA . THR A 1 88 ? -0.284 -1.815 23.649 1.00 72.50 88 THR A CA 1
ATOM 641 C C . THR A 1 88 ? -0.976 -2.011 22.295 1.00 72.50 88 THR A C 1
ATOM 643 O O . THR A 1 88 ? -0.601 -2.903 21.535 1.00 72.50 88 THR A O 1
ATOM 646 N N . GLU A 1 89 ? -1.970 -1.193 21.959 1.00 74.12 89 GLU A N 1
ATOM 647 C CA . GLU A 1 89 ? -2.617 -1.163 20.646 1.00 74.12 89 GLU A CA 1
ATOM 648 C C . GLU A 1 89 ? -1.790 -0.379 19.624 1.00 74.12 89 GLU A C 1
ATOM 650 O O . GLU A 1 89 ? -1.721 -0.804 18.471 1.00 74.12 89 GLU A O 1
ATOM 655 N N . GLN A 1 90 ? -1.077 0.678 20.034 1.00 72.19 90 GLN A N 1
ATOM 656 C CA . GLN A 1 90 ? -0.125 1.367 19.150 1.00 72.19 90 GLN A CA 1
ATOM 657 C C . GLN A 1 90 ? 1.002 0.428 18.706 1.00 72.19 90 GLN A C 1
ATOM 659 O O . GLN A 1 90 ? 1.308 0.345 17.514 1.00 72.19 90 GLN A O 1
ATOM 664 N N . ALA A 1 91 ? 1.556 -0.357 19.635 1.00 74.56 91 ALA A N 1
ATOM 665 C CA . ALA A 1 91 ? 2.551 -1.378 19.314 1.00 74.56 91 ALA A CA 1
ATOM 666 C C . ALA A 1 91 ? 2.011 -2.413 18.309 1.00 74.56 91 ALA A C 1
ATOM 668 O O . ALA A 1 91 ? 2.711 -2.788 17.367 1.00 74.56 91 ALA A O 1
ATOM 669 N N . LYS A 1 92 ? 0.741 -2.824 18.448 1.00 79.31 92 LYS A N 1
ATOM 670 C CA . LYS A 1 92 ? 0.076 -3.708 17.474 1.00 79.31 92 LYS A CA 1
ATOM 671 C C . LYS A 1 92 ? -0.080 -3.033 16.113 1.00 79.31 92 LYS A C 1
ATOM 673 O O . LYS A 1 92 ? 0.163 -3.687 15.104 1.00 79.31 92 LYS A O 1
ATOM 678 N N . ILE A 1 93 ? -0.446 -1.750 16.056 1.00 78.00 93 ILE A N 1
ATOM 679 C CA . ILE A 1 93 ? -0.539 -0.998 14.791 1.00 78.00 93 ILE A CA 1
ATOM 680 C C . ILE A 1 93 ? 0.829 -0.970 14.105 1.00 78.00 93 ILE A C 1
ATOM 682 O O . ILE A 1 93 ? 0.929 -1.245 12.908 1.00 78.00 93 ILE A O 1
ATOM 686 N N . GLN A 1 94 ? 1.896 -0.683 14.847 1.00 75.44 94 GLN A N 1
ATOM 687 C CA . GLN A 1 94 ? 3.250 -0.650 14.301 1.00 75.44 94 GLN A CA 1
ATOM 688 C C . GLN A 1 94 ? 3.708 -2.025 13.789 1.00 75.44 94 GLN A C 1
ATOM 690 O O . GLN A 1 94 ? 4.259 -2.124 12.691 1.00 75.44 94 GLN A O 1
ATOM 695 N N . ASP A 1 95 ? 3.445 -3.087 14.545 1.00 79.81 95 ASP A N 1
ATOM 696 C CA . ASP A 1 95 ? 3.729 -4.470 14.152 1.00 79.81 95 ASP A CA 1
ATOM 697 C C . ASP A 1 95 ? 2.964 -4.857 12.872 1.00 79.81 95 ASP A C 1
ATOM 699 O O . ASP A 1 95 ? 3.561 -5.296 11.883 1.00 79.81 95 ASP A O 1
ATOM 703 N N . TRP A 1 96 ? 1.658 -4.583 12.827 1.00 81.25 96 TRP A N 1
ATOM 704 C CA . TRP A 1 96 ? 0.829 -4.823 11.647 1.00 81.25 96 TRP A CA 1
ATOM 705 C C . TRP A 1 96 ? 1.310 -4.046 10.423 1.00 81.25 96 TRP A C 1
ATOM 707 O O . TRP A 1 96 ? 1.518 -4.640 9.369 1.00 81.25 96 TRP A O 1
ATOM 717 N N . THR A 1 97 ? 1.524 -2.737 10.537 1.00 76.38 97 THR A N 1
ATOM 718 C CA . THR A 1 97 ? 1.956 -1.892 9.408 1.00 76.38 97 THR A CA 1
ATOM 719 C C . THR A 1 97 ? 3.351 -2.264 8.900 1.00 76.38 97 THR A C 1
ATOM 721 O O . THR A 1 97 ? 3.591 -2.277 7.683 1.00 76.38 97 THR A O 1
ATOM 724 N N . THR A 1 98 ? 4.260 -2.638 9.804 1.00 78.75 98 THR A N 1
ATOM 725 C CA . THR A 1 98 ? 5.596 -3.146 9.459 1.00 78.75 98 THR A CA 1
ATOM 726 C C . THR A 1 98 ? 5.486 -4.455 8.692 1.00 78.75 98 THR A C 1
ATOM 728 O O . THR A 1 98 ? 6.053 -4.595 7.601 1.00 78.75 98 THR A O 1
ATOM 731 N N . TRP A 1 99 ? 4.703 -5.396 9.218 1.00 80.56 99 TRP A N 1
ATOM 732 C CA . TRP A 1 99 ? 4.496 -6.684 8.580 1.00 80.56 99 TRP A CA 1
ATOM 733 C C . TRP A 1 99 ? 3.816 -6.545 7.220 1.00 80.56 99 TRP A C 1
ATOM 735 O O . TRP A 1 99 ? 4.325 -7.112 6.254 1.00 80.56 99 TRP A O 1
ATOM 745 N N . LEU A 1 100 ? 2.749 -5.739 7.120 1.00 78.00 100 LEU A N 1
ATOM 746 C CA . LEU A 1 100 ? 1.999 -5.487 5.886 1.00 78.00 100 LEU A CA 1
ATOM 747 C C . LEU A 1 100 ? 2.879 -4.886 4.778 1.00 78.00 100 LEU A C 1
ATOM 749 O O . LEU A 1 100 ? 2.749 -5.231 3.599 1.00 78.00 100 LEU A O 1
ATOM 753 N N . SER A 1 101 ? 3.824 -4.029 5.163 1.00 75.31 101 SER A N 1
ATOM 754 C CA . SER A 1 101 ? 4.782 -3.413 4.243 1.00 75.31 101 SER A CA 1
ATOM 755 C C . SER A 1 101 ? 5.861 -4.384 3.757 1.00 75.31 101 SER A C 1
ATOM 757 O O . SER A 1 101 ? 6.252 -4.336 2.590 1.00 75.31 101 SER A O 1
ATOM 759 N N . GLY A 1 102 ? 6.377 -5.240 4.639 1.00 72.12 102 GLY A N 1
ATOM 760 C CA . GLY A 1 102 ? 7.464 -6.159 4.303 1.00 72.12 102 GLY A CA 1
ATOM 761 C C . GLY A 1 102 ? 6.974 -7.409 3.580 1.00 72.12 102 GLY A C 1
ATOM 762 O O . GLY A 1 102 ? 7.428 -7.717 2.479 1.00 72.12 102 GLY A O 1
ATOM 763 N N . THR A 1 103 ? 6.017 -8.111 4.186 1.00 76.19 103 THR A N 1
ATOM 764 C CA . THR A 1 103 ? 5.632 -9.460 3.758 1.00 76.19 103 THR A CA 1
ATOM 765 C C . THR A 1 103 ? 4.565 -9.431 2.655 1.00 76.19 103 THR A C 1
ATOM 767 O O . THR A 1 103 ? 4.901 -9.797 1.527 1.00 76.19 103 THR A O 1
ATOM 770 N N . PRO A 1 104 ? 3.322 -8.950 2.879 1.00 73.25 104 PRO A N 1
ATOM 771 C CA . PRO A 1 104 ? 2.330 -8.850 1.812 1.00 73.25 104 PRO A CA 1
ATOM 772 C C . PRO A 1 104 ? 2.761 -7.999 0.629 1.00 73.25 104 PRO A C 1
ATOM 774 O O . PRO A 1 104 ? 2.649 -8.413 -0.526 1.00 73.25 104 PRO A O 1
ATOM 777 N N . HIS A 1 105 ? 3.242 -6.791 0.914 1.00 75.75 105 HIS A N 1
ATOM 778 C CA . HIS A 1 105 ? 3.537 -5.827 -0.129 1.00 75.75 105 HIS A CA 1
ATOM 779 C C . HIS A 1 105 ? 4.874 -6.117 -0.815 1.00 75.75 105 HIS A C 1
ATOM 781 O O . HIS A 1 105 ? 4.938 -6.096 -2.041 1.00 75.75 105 HIS A O 1
ATOM 787 N N . GLY A 1 106 ? 5.945 -6.338 -0.048 1.00 73.38 106 GLY A N 1
ATOM 788 C CA . GLY A 1 106 ? 7.285 -6.590 -0.582 1.00 73.38 106 GLY A CA 1
ATOM 789 C C . GLY A 1 106 ? 7.407 -7.983 -1.192 1.00 73.38 106 GLY A C 1
ATOM 790 O O . GLY A 1 106 ? 7.560 -8.110 -2.404 1.00 73.38 106 GLY A O 1
ATOM 791 N N . CYS A 1 107 ? 7.302 -9.017 -0.356 1.00 72.00 107 CYS A N 1
ATOM 792 C CA . CYS A 1 107 ? 7.507 -10.403 -0.784 1.00 72.00 107 CYS A CA 1
ATOM 793 C C . CYS A 1 107 ? 6.352 -10.971 -1.621 1.00 72.00 107 CYS A C 1
ATOM 795 O O . CYS A 1 107 ? 6.575 -11.828 -2.467 1.00 72.00 107 CYS A O 1
ATOM 797 N N . GLY A 1 108 ? 5.119 -10.517 -1.385 1.00 72.38 108 GLY A N 1
ATOM 798 C CA . GLY A 1 108 ? 3.956 -10.930 -2.169 1.00 72.38 108 GLY A CA 1
ATOM 799 C C . GLY A 1 108 ? 3.810 -10.109 -3.449 1.00 72.38 108 GLY A C 1
ATOM 800 O O . GLY A 1 108 ? 4.167 -10.538 -4.542 1.00 72.38 108 GLY A O 1
ATOM 801 N N . CYS A 1 109 ? 3.275 -8.897 -3.307 1.00 73.31 109 CYS A N 1
ATOM 802 C CA . CYS A 1 109 ? 2.814 -8.092 -4.438 1.00 73.31 109 CYS A CA 1
ATOM 803 C C . CYS A 1 109 ? 3.959 -7.569 -5.315 1.00 73.31 109 CYS A C 1
ATOM 805 O O . CYS A 1 109 ? 3.860 -7.612 -6.537 1.00 73.31 109 CYS A O 1
ATOM 807 N N . ALA A 1 110 ? 5.035 -7.043 -4.722 1.00 74.75 110 ALA A N 1
ATOM 808 C CA . ALA A 1 110 ? 6.111 -6.425 -5.492 1.00 74.75 110 ALA A CA 1
ATOM 809 C C . ALA A 1 110 ? 6.963 -7.462 -6.232 1.00 74.75 110 ALA A C 1
ATOM 811 O O . ALA A 1 110 ? 7.327 -7.207 -7.376 1.00 74.75 110 ALA A O 1
ATOM 812 N N . MET A 1 111 ? 7.244 -8.616 -5.618 1.00 74.25 111 MET A N 1
ATOM 813 C CA . MET A 1 111 ? 7.922 -9.721 -6.307 1.00 74.25 111 MET A CA 1
ATOM 814 C C . MET A 1 111 ? 7.056 -10.313 -7.426 1.00 74.25 111 MET A C 1
ATOM 816 O O . MET A 1 111 ? 7.590 -10.635 -8.477 1.00 74.25 111 MET A O 1
ATOM 820 N N . TRP A 1 112 ? 5.733 -10.386 -7.236 1.00 73.31 112 TRP A N 1
ATOM 821 C CA . TRP A 1 112 ? 4.795 -10.824 -8.275 1.00 73.31 112 TRP A CA 1
ATOM 822 C C . TRP A 1 112 ? 4.720 -9.855 -9.463 1.00 73.31 112 TRP A C 1
ATOM 824 O O . TRP A 1 112 ? 4.819 -10.250 -10.616 1.00 73.31 112 TRP A O 1
ATOM 834 N N . LEU A 1 113 ? 4.528 -8.561 -9.193 1.00 74.38 113 LEU A N 1
ATOM 835 C CA . LEU A 1 113 ? 4.309 -7.560 -10.245 1.00 74.38 113 LEU A CA 1
ATOM 836 C C . LEU A 1 113 ? 5.600 -7.118 -10.932 1.00 74.38 113 LEU A C 1
A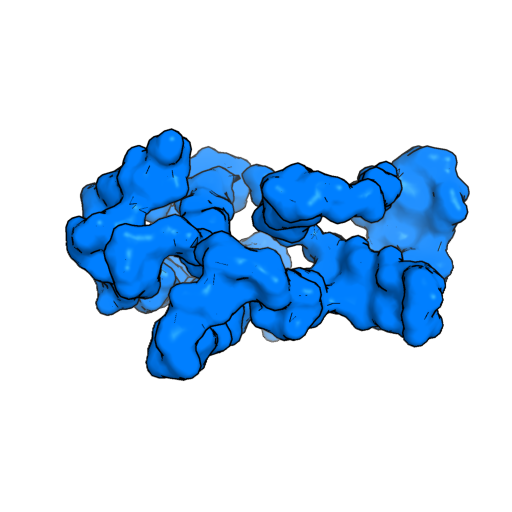TOM 838 O O . LEU A 1 113 ? 5.571 -6.626 -12.061 1.00 74.38 113 LEU A O 1
ATOM 842 N N . HIS A 1 114 ? 6.727 -7.228 -10.233 1.00 74.50 114 HIS A N 1
ATOM 843 C CA . HIS A 1 114 ? 8.016 -6.731 -10.692 1.00 74.50 114 HIS A CA 1
ATOM 844 C C . HIS A 1 114 ? 9.158 -7.686 -10.300 1.00 74.50 114 HIS A C 1
ATOM 846 O O . HIS A 1 114 ? 10.076 -7.268 -9.585 1.00 74.50 114 HIS A O 1
ATOM 852 N N . PRO A 1 115 ? 9.139 -8.949 -10.769 1.00 71.06 115 PRO A N 1
ATOM 853 C CA . PRO A 1 115 ? 10.159 -9.947 -10.426 1.00 71.06 115 PRO A CA 1
ATOM 854 C C . PRO A 1 115 ? 11.572 -9.497 -10.820 1.00 71.06 115 PRO A C 1
ATOM 856 O O . PRO A 1 115 ? 12.528 -9.726 -10.083 1.00 71.06 115 PRO A O 1
ATOM 859 N N . THR A 1 116 ? 11.690 -8.720 -11.898 1.00 69.94 116 THR A N 1
ATOM 860 C CA . THR A 1 116 ? 12.948 -8.127 -12.386 1.00 69.94 116 THR A CA 1
ATOM 861 C C . THR A 1 116 ? 13.629 -7.165 -11.406 1.00 69.94 116 THR A C 1
ATOM 863 O O . THR A 1 116 ? 14.773 -6.779 -11.621 1.00 69.94 116 THR A O 1
ATOM 866 N N . ARG A 1 117 ? 12.962 -6.759 -10.315 1.00 74.75 117 ARG A N 1
ATOM 867 C CA . ARG A 1 117 ? 13.602 -6.011 -9.216 1.00 74.75 117 ARG A CA 1
ATOM 868 C C . ARG A 1 117 ? 14.435 -6.900 -8.292 1.00 74.75 117 ARG A C 1
ATOM 870 O O . ARG A 1 117 ? 15.230 -6.374 -7.520 1.00 74.75 117 ARG A O 1
ATOM 877 N N . PHE A 1 118 ? 14.206 -8.210 -8.323 1.00 70.50 118 PHE A N 1
ATOM 878 C CA . PHE A 1 118 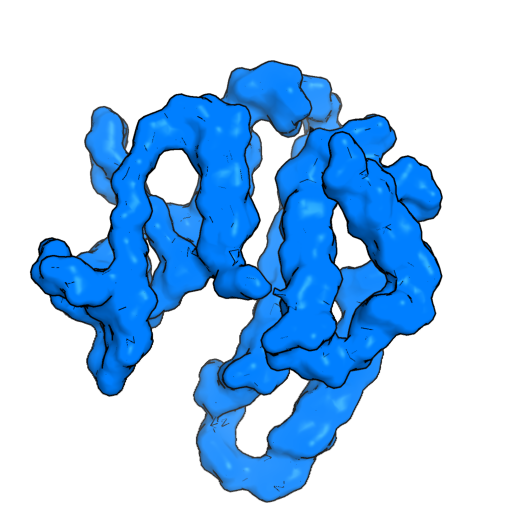? 14.762 -9.181 -7.378 1.00 70.50 118 PHE A CA 1
ATOM 879 C C . PHE A 1 118 ? 15.593 -10.264 -8.066 1.00 70.50 118 PHE A C 1
ATOM 881 O O . PHE A 1 118 ? 16.401 -10.917 -7.412 1.00 70.50 118 PHE A O 1
ATOM 888 N N . THR A 1 119 ? 15.422 -10.440 -9.375 1.00 66.88 119 THR A N 1
ATOM 889 C CA . THR A 1 119 ? 16.199 -11.370 -10.195 1.00 66.88 119 THR A CA 1
ATOM 890 C C . THR A 1 119 ? 16.699 -10.659 -11.450 1.00 66.88 119 THR A C 1
ATOM 892 O O . THR A 1 119 ? 16.063 -9.721 -11.935 1.00 66.88 119 THR A O 1
ATOM 895 N N . ALA A 1 120 ? 17.823 -11.112 -12.012 1.00 64.56 120 ALA A N 1
ATOM 896 C CA . ALA A 1 120 ? 18.183 -10.741 -13.379 1.00 64.56 120 ALA A CA 1
ATOM 897 C C . ALA A 1 120 ? 17.082 -11.233 -14.342 1.00 64.56 120 ALA A C 1
ATOM 899 O O . ALA A 1 120 ? 16.461 -12.271 -14.092 1.00 64.56 120 ALA A O 1
ATOM 900 N N . ALA A 1 121 ? 16.783 -10.451 -15.381 1.00 57.16 121 ALA A N 1
ATOM 901 C CA . ALA A 1 121 ? 15.700 -10.747 -16.316 1.00 57.16 121 ALA A CA 1
ATOM 902 C C . ALA A 1 121 ? 15.967 -12.045 -17.103 1.00 57.16 121 ALA A C 1
ATOM 904 O O . ALA A 1 121 ? 17.108 -12.331 -17.454 1.00 57.16 121 ALA A O 1
ATOM 905 N N . ASP A 1 122 ? 14.890 -12.789 -17.370 1.00 55.28 122 ASP A N 1
ATOM 906 C CA . ASP A 1 122 ? 14.831 -14.007 -18.188 1.00 55.28 122 ASP A CA 1
ATOM 907 C C . ASP A 1 122 ? 15.667 -15.197 -17.709 1.00 55.28 122 ASP A C 1
ATOM 909 O O . ASP A 1 122 ? 16.507 -15.723 -18.434 1.00 55.28 122 ASP A O 1
ATOM 913 N N . VAL A 1 123 ? 15.359 -15.711 -16.514 1.00 55.53 123 VAL A N 1
ATOM 914 C CA . VAL A 1 123 ? 15.656 -17.120 -16.221 1.00 55.53 123 VAL A CA 1
ATOM 915 C C . VAL A 1 123 ? 14.420 -17.954 -16.593 1.00 55.53 123 VAL A C 1
ATOM 917 O O . VAL A 1 123 ? 13.393 -17.850 -15.911 1.00 55.53 123 VAL A O 1
ATOM 920 N N . PRO A 1 124 ? 14.465 -18.762 -17.671 1.00 57.03 124 PRO A N 1
ATOM 921 C CA . PRO A 1 124 ? 13.349 -19.623 -18.057 1.00 57.03 124 PRO A CA 1
ATOM 922 C C . PRO A 1 124 ? 12.936 -20.533 -16.893 1.00 57.03 124 PRO A C 1
ATOM 924 O O . PRO A 1 124 ? 13.787 -21.130 -16.239 1.00 57.03 124 PRO A O 1
ATOM 927 N N . GLY A 1 125 ? 11.635 -20.613 -16.604 1.00 58.56 125 GLY A N 1
ATOM 928 C CA . GLY A 1 125 ? 11.082 -21.415 -15.500 1.00 58.56 125 GLY A CA 1
ATOM 929 C C . GLY A 1 125 ? 11.058 -20.722 -14.131 1.00 58.56 125 GLY A C 1
ATOM 930 O O . GLY A 1 125 ? 10.158 -20.997 -13.341 1.00 58.56 125 GLY A O 1
ATOM 931 N N . VAL A 1 126 ? 11.944 -19.749 -13.873 1.00 59.38 126 VAL A N 1
ATOM 932 C CA . VAL A 1 126 ? 11.931 -18.988 -12.608 1.00 59.38 126 VAL A CA 1
ATOM 933 C C . VAL A 1 126 ? 10.664 -18.161 -12.493 1.00 59.38 126 VAL A C 1
ATOM 935 O O . VAL A 1 126 ? 10.079 -18.140 -11.423 1.00 59.38 126 VAL A O 1
ATOM 938 N N . ASN A 1 127 ? 10.187 -17.536 -13.573 1.00 64.38 127 ASN A N 1
ATOM 939 C CA . ASN A 1 127 ? 8.971 -16.728 -13.494 1.00 64.38 127 ASN A CA 1
ATOM 940 C C . ASN A 1 127 ? 7.767 -17.561 -13.041 1.00 64.38 127 ASN A C 1
ATOM 942 O O . ASN A 1 127 ? 7.119 -17.168 -12.085 1.00 64.38 127 ASN A O 1
ATOM 946 N N . ASP A 1 128 ? 7.501 -18.724 -13.635 1.00 69.56 128 ASP A N 1
ATOM 947 C CA . ASP A 1 128 ? 6.312 -19.514 -13.289 1.00 69.56 128 ASP A CA 1
ATOM 948 C C . ASP A 1 128 ? 6.435 -20.230 -11.938 1.00 69.56 128 ASP A C 1
ATOM 950 O O . ASP A 1 128 ? 5.466 -20.270 -11.177 1.00 69.56 128 ASP A O 1
ATOM 954 N N . GLU A 1 129 ? 7.618 -20.745 -11.592 1.00 68.00 129 GLU A N 1
ATOM 955 C CA . GLU A 1 129 ? 7.855 -21.401 -10.302 1.00 68.00 129 GLU A CA 1
ATOM 956 C C . GLU A 1 129 ? 7.870 -20.390 -9.148 1.00 68.00 129 GLU A C 1
ATOM 958 O O . GLU A 1 129 ? 7.187 -20.583 -8.139 1.00 68.00 129 GLU A O 1
ATOM 963 N N . VAL A 1 130 ? 8.569 -19.261 -9.309 1.00 66.56 130 VAL A N 1
ATOM 964 C CA . VAL A 1 130 ? 8.584 -18.173 -8.318 1.00 66.56 130 VAL A CA 1
ATOM 965 C C . VAL A 1 130 ? 7.199 -17.558 -8.192 1.00 66.56 130 VAL A C 1
ATOM 967 O O . VAL A 1 130 ? 6.744 -17.331 -7.073 1.00 66.56 130 VAL A O 1
ATOM 970 N N . HIS A 1 131 ? 6.475 -17.365 -9.295 1.00 69.25 131 HIS A N 1
ATOM 971 C CA . HIS A 1 131 ? 5.068 -16.985 -9.247 1.00 69.25 131 HIS A CA 1
ATOM 972 C C . HIS A 1 131 ? 4.236 -18.028 -8.493 1.00 69.25 131 HIS A C 1
ATOM 974 O O . HIS A 1 131 ? 3.483 -17.656 -7.596 1.00 69.25 131 HIS A O 1
ATOM 980 N N . GLY A 1 132 ? 4.391 -19.323 -8.763 1.00 68.38 132 GLY A N 1
ATOM 981 C CA . GLY A 1 132 ? 3.704 -20.391 -8.032 1.00 68.38 132 GLY A CA 1
ATOM 982 C C . GLY A 1 132 ? 3.956 -20.339 -6.520 1.00 68.38 132 GLY A C 1
ATOM 983 O O . GLY A 1 132 ? 3.008 -20.354 -5.731 1.00 68.38 132 GLY A O 1
ATOM 984 N N . ILE A 1 133 ? 5.217 -20.183 -6.112 1.00 66.75 133 ILE A N 1
ATOM 985 C CA . ILE A 1 133 ? 5.636 -20.093 -4.706 1.00 66.75 133 ILE A CA 1
ATOM 986 C C . ILE A 1 133 ? 5.132 -18.802 -4.056 1.00 66.75 133 ILE A C 1
ATOM 988 O O . ILE A 1 133 ? 4.657 -18.847 -2.920 1.00 66.75 133 ILE A O 1
ATOM 992 N N . ILE A 1 134 ? 5.197 -17.659 -4.746 1.00 64.75 134 ILE A N 1
ATOM 993 C CA . ILE A 1 134 ? 4.663 -16.378 -4.259 1.00 64.75 134 ILE A CA 1
ATOM 994 C C . ILE A 1 134 ? 3.143 -16.452 -4.134 1.00 64.75 134 ILE A C 1
ATOM 996 O O . ILE A 1 134 ? 2.602 -15.995 -3.130 1.00 64.75 134 ILE A O 1
ATOM 1000 N N . LYS A 1 135 ? 2.450 -17.064 -5.102 1.00 66.00 135 LYS A N 1
ATOM 1001 C CA . LYS A 1 135 ? 1.009 -17.327 -5.033 1.00 66.00 135 LYS A CA 1
ATOM 1002 C C . LYS A 1 135 ? 0.703 -18.151 -3.795 1.00 66.00 135 LYS A C 1
ATOM 1004 O O . LYS A 1 135 ? -0.105 -17.719 -2.987 1.00 66.00 135 LYS A O 1
ATOM 1009 N N . GLU A 1 136 ? 1.357 -19.287 -3.600 1.00 65.75 136 GLU A N 1
ATOM 1010 C CA . GLU A 1 136 ? 1.015 -20.217 -2.521 1.00 65.75 136 GLU A CA 1
ATOM 1011 C C . GLU A 1 136 ? 1.448 -19.737 -1.129 1.00 65.75 136 GLU A C 1
ATOM 1013 O O . GLU A 1 136 ? 0.659 -19.724 -0.180 1.00 65.75 136 GLU A O 1
ATOM 1018 N N . THR A 1 137 ? 2.679 -19.243 -1.006 1.00 60.34 137 THR A N 1
ATOM 1019 C CA . THR A 1 137 ? 3.174 -18.612 0.227 1.00 60.34 137 THR A CA 1
ATOM 1020 C C . THR A 1 137 ? 2.356 -17.373 0.544 1.00 60.34 137 THR A C 1
ATOM 1022 O O . THR A 1 137 ? 2.016 -17.127 1.705 1.00 60.34 137 THR A O 1
ATOM 1025 N N . GLY A 1 138 ? 2.004 -16.622 -0.498 1.00 58.94 138 GLY A N 1
ATOM 1026 C CA . GLY A 1 138 ? 1.200 -15.432 -0.392 1.00 58.94 138 GLY A CA 1
ATOM 1027 C C . GLY A 1 138 ? -0.192 -15.735 0.148 1.00 58.94 138 GLY A C 1
ATOM 1028 O O . GLY A 1 138 ? -0.609 -15.213 1.176 1.00 58.94 138 GLY A O 1
ATOM 1029 N N . ARG A 1 139 ? -0.868 -16.694 -0.476 1.00 62.44 139 ARG A N 1
ATOM 1030 C CA . ARG A 1 139 ? -2.171 -17.220 -0.060 1.00 62.44 139 ARG A CA 1
ATOM 1031 C C . ARG A 1 139 ? -2.199 -17.652 1.404 1.00 62.44 139 ARG A C 1
ATOM 1033 O O . ARG A 1 139 ? -3.091 -17.242 2.141 1.00 62.44 139 ARG A O 1
ATOM 1040 N N . ARG A 1 140 ? -1.220 -18.451 1.840 1.00 59.94 140 ARG A N 1
ATOM 1041 C CA . ARG A 1 140 ? -1.205 -19.013 3.201 1.00 59.94 140 ARG A CA 1
ATOM 1042 C C . ARG A 1 140 ? -0.772 -18.034 4.286 1.00 59.94 140 ARG A C 1
ATOM 1044 O O . ARG A 1 140 ? -1.380 -18.012 5.352 1.00 59.94 140 ARG A O 1
ATOM 1051 N N . LYS A 1 141 ? 0.317 -17.293 4.069 1.00 56.03 141 LYS A N 1
ATOM 1052 C CA . LYS A 1 141 ? 0.935 -16.475 5.128 1.00 56.03 141 LYS A CA 1
ATOM 1053 C C . LYS A 1 141 ? 0.362 -15.073 5.210 1.00 56.03 141 LYS A C 1
ATOM 1055 O O . LYS A 1 141 ? 0.408 -14.479 6.280 1.00 56.03 141 LYS A O 1
ATOM 1060 N N . ILE A 1 142 ? -0.115 -14.525 4.097 1.00 58.69 142 ILE A N 1
ATOM 1061 C CA . ILE A 1 142 ? -0.361 -13.091 4.012 1.00 58.69 142 ILE A CA 1
ATOM 1062 C C . ILE A 1 142 ? -1.695 -12.698 4.655 1.00 58.69 142 ILE A C 1
ATOM 1064 O O . ILE A 1 142 ? -1.771 -11.599 5.185 1.00 58.69 142 ILE A O 1
ATOM 1068 N N . PHE A 1 143 ? -2.732 -13.546 4.687 1.00 60.56 143 PHE A N 1
ATOM 1069 C CA . PHE A 1 143 ? -4.036 -13.053 5.161 1.00 60.56 143 PHE A CA 1
ATOM 1070 C C . PHE A 1 143 ? -4.853 -14.018 6.020 1.00 60.56 143 PHE A C 1
ATOM 1072 O O . PHE A 1 143 ? -5.527 -13.557 6.930 1.00 60.56 143 PHE A O 1
ATOM 1079 N N . GLU A 1 144 ? -4.767 -15.340 5.874 1.00 63.91 144 GLU A N 1
ATOM 1080 C CA . GLU A 1 144 ? -5.668 -16.198 6.663 1.00 63.91 144 GLU A CA 1
ATOM 1081 C C . GLU A 1 144 ? -5.221 -16.436 8.119 1.00 63.91 144 GLU A C 1
ATOM 1083 O O . GLU A 1 144 ? -6.063 -16.602 9.002 1.00 63.91 144 GLU A O 1
ATOM 1088 N N . SER A 1 145 ? -3.914 -16.422 8.403 1.00 63.66 145 SER A N 1
ATOM 1089 C CA . SER A 1 145 ? -3.405 -16.760 9.742 1.00 63.66 145 SER A CA 1
ATOM 1090 C C . SER A 1 145 ? -3.464 -15.616 10.754 1.00 63.66 145 SER A C 1
ATOM 1092 O O . SER A 1 145 ? -3.386 -15.876 11.951 1.00 63.66 145 SER A O 1
ATOM 1094 N N . ARG A 1 146 ? -3.543 -14.362 10.291 1.00 73.44 146 ARG A N 1
ATOM 1095 C CA . ARG A 1 146 ? -3.442 -13.172 11.154 1.00 73.44 146 ARG A CA 1
ATOM 1096 C C . ARG A 1 146 ? -4.742 -12.375 11.248 1.00 73.44 146 ARG A C 1
ATOM 1098 O O . ARG A 1 146 ? -4.861 -11.561 12.156 1.00 73.44 146 ARG A O 1
ATOM 1105 N N . LEU A 1 147 ? -5.704 -12.597 10.344 1.00 74.50 147 LEU A N 1
ATOM 1106 C CA . LEU A 1 147 ? -6.981 -11.886 10.385 1.00 74.50 147 LEU A CA 1
ATOM 1107 C C . LEU A 1 147 ? -7.821 -12.346 11.580 1.00 74.50 147 LEU A C 1
ATOM 1109 O O . LEU A 1 147 ? -8.120 -13.542 11.698 1.00 74.50 147 LEU A O 1
ATOM 1113 N N . PRO A 1 148 ? -8.211 -11.416 12.458 1.00 70.19 148 PRO A N 1
ATOM 1114 C CA . PRO A 1 148 ? -9.069 -11.738 13.579 1.00 70.19 148 PRO A CA 1
ATOM 1115 C C . PRO A 1 148 ? -10.518 -11.937 13.103 1.00 70.19 148 PRO A C 1
ATOM 1117 O O . PRO A 1 148 ? -10.905 -11.541 12.001 1.00 70.19 148 PRO A O 1
ATOM 1120 N N . ARG A 1 149 ? -11.311 -12.650 13.909 1.00 64.75 149 ARG A N 1
ATOM 1121 C CA . ARG A 1 149 ? -12.677 -13.073 13.541 1.00 64.75 149 ARG A CA 1
ATOM 1122 C C . ARG A 1 149 ? -13.733 -11.988 13.757 1.00 64.75 149 ARG A C 1
ATOM 1124 O O . ARG A 1 149 ? -14.823 -12.094 13.215 1.00 64.75 149 ARG A O 1
ATOM 1131 N N . ASP A 1 150 ? -13.420 -10.987 14.564 1.00 68.38 150 ASP A N 1
ATOM 1132 C CA . ASP A 1 150 ? -14.303 -9.918 15.041 1.00 68.38 150 ASP A CA 1
ATOM 1133 C C . ASP A 1 150 ? -14.402 -8.721 14.080 1.00 68.38 150 ASP A C 1
ATOM 1135 O O . ASP A 1 150 ? -15.077 -7.742 14.380 1.00 68.38 150 ASP A O 1
ATOM 1139 N N . GLY A 1 151 ? -13.792 -8.811 12.893 1.00 72.06 151 GLY A N 1
ATOM 1140 C CA . GLY A 1 151 ? -13.970 -7.836 11.812 1.00 72.06 151 GLY A CA 1
ATOM 1141 C C . GLY A 1 151 ? -13.106 -6.577 11.915 1.00 72.06 151 GLY A C 1
ATOM 1142 O O . GLY A 1 151 ? -13.177 -5.756 11.007 1.00 72.06 151 GLY A O 1
ATOM 1143 N N . PHE A 1 152 ? -12.271 -6.460 12.951 1.00 77.06 152 PHE A N 1
ATOM 1144 C CA . PHE A 1 152 ? -11.318 -5.362 13.137 1.00 77.06 152 PHE A CA 1
ATOM 1145 C C . PHE A 1 152 ? -9.928 -5.910 13.415 1.00 77.06 152 PHE A C 1
ATOM 1147 O O . PHE A 1 152 ? -9.771 -6.784 14.259 1.00 77.06 152 PHE A O 1
ATOM 1154 N N . ALA A 1 153 ? -8.898 -5.385 12.759 1.00 78.19 153 ALA A N 1
ATOM 1155 C CA . ALA A 1 153 ? -7.535 -5.883 12.922 1.00 78.19 153 ALA A CA 1
ATOM 1156 C C . ALA A 1 153 ? -7.014 -5.710 14.360 1.00 78.19 153 ALA A C 1
ATOM 1158 O O . ALA A 1 153 ? -6.196 -6.512 14.824 1.00 78.19 153 ALA A O 1
ATOM 1159 N N . ILE A 1 154 ? -7.444 -4.646 15.051 1.00 79.75 154 ILE A N 1
ATOM 1160 C CA . ILE A 1 154 ? -6.944 -4.258 16.373 1.00 79.75 154 ILE A CA 1
ATOM 1161 C C . ILE A 1 154 ? -8.077 -3.673 17.225 1.00 79.75 154 ILE A C 1
ATOM 1163 O O . ILE A 1 154 ? -8.734 -2.718 16.827 1.00 79.75 154 ILE A O 1
ATOM 1167 N N . GLY A 1 155 ? -8.252 -4.206 18.439 1.00 73.88 155 GLY A N 1
ATOM 1168 C CA . GLY A 1 155 ? -8.993 -3.534 19.516 1.00 73.88 155 GLY A CA 1
ATOM 1169 C C . GLY A 1 155 ? -10.484 -3.291 19.254 1.00 73.88 155 GLY A C 1
ATOM 1170 O O . GLY A 1 155 ? -11.065 -2.421 19.894 1.00 73.88 155 GLY A O 1
ATOM 1171 N N . GLY A 1 156 ? -11.102 -4.012 18.310 1.00 77.19 156 GLY A N 1
ATOM 1172 C CA . GLY A 1 156 ? -12.533 -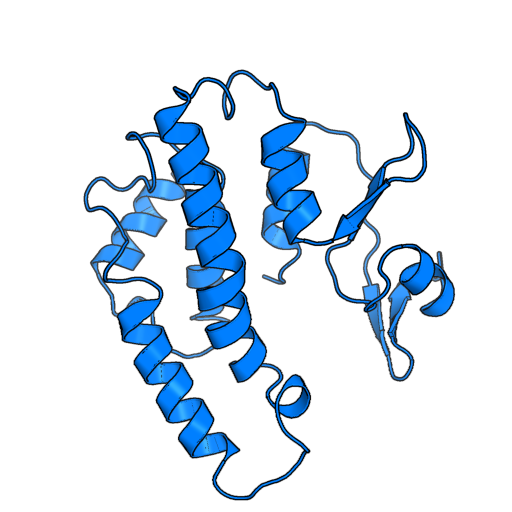3.885 18.006 1.00 77.19 156 GLY A CA 1
ATOM 1173 C C . GLY A 1 156 ? -12.950 -2.550 17.373 1.00 77.19 156 GLY A C 1
ATOM 1174 O O . GLY A 1 156 ? -14.120 -2.186 17.462 1.00 77.19 156 GLY A O 1
ATOM 1175 N N . LYS A 1 157 ? -12.014 -1.803 16.774 1.00 75.50 157 LYS A N 1
ATOM 1176 C CA . LYS A 1 157 ? -12.263 -0.502 16.131 1.00 75.50 157 LYS A CA 1
ATOM 1177 C C . LYS A 1 157 ? -11.515 -0.382 14.808 1.00 75.50 157 LYS A C 1
ATOM 1179 O O . LYS A 1 157 ? -10.485 -1.023 14.616 1.00 75.50 157 LYS A O 1
ATOM 1184 N N . THR A 1 158 ? -12.017 0.465 13.911 1.00 76.31 158 THR A N 1
ATOM 1185 C CA . THR A 1 158 ? -11.364 0.738 12.626 1.00 76.31 158 THR A CA 1
ATOM 1186 C C . THR A 1 158 ? -10.064 1.503 12.841 1.00 76.31 158 THR A C 1
ATOM 1188 O O . THR A 1 158 ? -10.034 2.542 13.498 1.00 76.31 158 THR A O 1
ATOM 1191 N N . THR A 1 159 ? -8.984 1.002 12.252 1.00 76.75 159 THR A N 1
ATOM 1192 C CA . THR A 1 159 ? -7.651 1.606 12.272 1.00 76.75 159 THR A CA 1
ATOM 1193 C C . THR A 1 159 ? -7.069 1.682 10.861 1.00 76.75 159 THR A C 1
ATOM 1195 O O . THR A 1 159 ? -7.598 1.123 9.899 1.00 76.75 159 THR A O 1
ATOM 1198 N N . ILE A 1 160 ? -5.899 2.315 10.727 1.00 74.06 160 ILE A N 1
ATOM 1199 C CA . ILE A 1 160 ? -5.137 2.327 9.469 1.00 74.06 160 ILE A CA 1
ATOM 1200 C C . ILE A 1 160 ? -4.814 0.917 8.942 1.00 74.06 160 ILE A C 1
ATOM 1202 O O . ILE A 1 160 ? -4.648 0.727 7.735 1.00 74.06 160 ILE A O 1
ATOM 1206 N N . VAL A 1 161 ? -4.739 -0.081 9.828 1.00 79.00 161 VAL A N 1
ATOM 1207 C CA . VAL A 1 161 ? -4.456 -1.474 9.464 1.00 79.00 161 VAL A CA 1
ATOM 1208 C C . VAL A 1 161 ? -5.604 -2.058 8.645 1.00 79.00 161 VAL A C 1
ATOM 1210 O O . VAL A 1 161 ? -5.354 -2.687 7.619 1.00 79.00 161 VAL A O 1
ATOM 1213 N N . ASP A 1 162 ? -6.850 -1.791 9.031 1.00 79.12 162 ASP A N 1
ATOM 1214 C CA . ASP A 1 162 ? -8.048 -2.282 8.348 1.00 79.12 162 ASP A CA 1
ATOM 1215 C C . ASP A 1 162 ? -8.112 -1.776 6.898 1.00 79.12 162 ASP A C 1
ATOM 1217 O O . ASP A 1 162 ? -8.316 -2.556 5.962 1.00 79.12 162 ASP A O 1
ATOM 1221 N N . PHE A 1 163 ? -7.802 -0.493 6.682 1.00 76.38 163 PHE A N 1
ATOM 1222 C CA . PHE A 1 163 ? -7.720 0.098 5.343 1.00 76.38 163 PHE A CA 1
ATOM 1223 C C . PHE A 1 163 ? -6.594 -0.505 4.492 1.00 76.38 163 PHE A C 1
ATOM 1225 O O . PHE A 1 163 ? -6.774 -0.748 3.295 1.00 76.38 163 PHE A O 1
ATOM 1232 N N . GLN A 1 164 ? -5.427 -0.782 5.084 1.00 77.06 164 GLN A N 1
ATOM 1233 C CA . GLN A 1 164 ? -4.325 -1.442 4.373 1.00 77.06 164 GLN A CA 1
ATOM 1234 C C . GLN A 1 164 ? -4.683 -2.880 3.989 1.00 77.06 164 GLN A C 1
ATOM 1236 O O . GLN A 1 164 ? -4.403 -3.313 2.872 1.00 77.06 164 GLN A O 1
ATOM 1241 N N . VAL A 1 165 ? -5.340 -3.607 4.887 1.00 79.81 165 VAL A N 1
ATOM 1242 C CA . VAL A 1 165 ? -5.821 -4.968 4.648 1.00 79.81 165 VAL A CA 1
ATOM 1243 C C . VAL A 1 165 ? -6.869 -4.985 3.526 1.00 79.81 165 VAL A C 1
ATOM 1245 O O . VAL A 1 165 ? -6.769 -5.815 2.619 1.00 79.81 165 VAL A O 1
ATOM 1248 N N . ALA A 1 166 ? -7.814 -4.040 3.507 1.00 78.56 166 ALA A N 1
ATOM 1249 C CA . ALA A 1 166 ? -8.801 -3.898 2.432 1.00 78.56 166 ALA A CA 1
ATOM 1250 C C . ALA A 1 166 ? -8.174 -3.507 1.077 1.00 78.56 166 ALA A C 1
ATOM 1252 O O . ALA A 1 166 ? -8.625 -3.967 0.022 1.00 78.56 166 ALA A O 1
ATOM 1253 N N . LEU A 1 167 ? -7.100 -2.706 1.080 1.00 77.56 167 LEU A N 1
ATOM 1254 C CA . LEU A 1 167 ? -6.361 -2.359 -0.137 1.00 77.56 167 LEU A CA 1
ATOM 1255 C C . LEU A 1 167 ? -5.839 -3.613 -0.844 1.00 77.56 167 LEU A C 1
ATOM 1257 O O . LEU A 1 167 ? -6.049 -3.747 -2.053 1.00 77.56 167 LEU A O 1
ATOM 1261 N N . PHE A 1 168 ? -5.220 -4.542 -0.109 1.00 75.69 168 PHE A N 1
ATOM 1262 C CA . PHE A 1 168 ? -4.728 -5.790 -0.696 1.00 75.69 168 PHE A CA 1
ATOM 1263 C C . PHE A 1 168 ? -5.870 -6.631 -1.279 1.00 75.69 168 PHE A C 1
ATOM 1265 O O . PHE A 1 168 ? -5.735 -7.123 -2.398 1.00 75.69 168 PHE A O 1
ATOM 1272 N N . TYR A 1 169 ? -7.031 -6.701 -0.619 1.00 76.94 169 TYR A N 1
ATOM 1273 C CA . TYR A 1 169 ? -8.207 -7.410 -1.144 1.00 76.94 169 TYR A CA 1
ATOM 1274 C C . TYR A 1 169 ? -8.649 -6.829 -2.484 1.00 76.94 169 TYR A C 1
ATOM 1276 O O . TYR A 1 169 ? -8.953 -7.554 -3.429 1.00 76.94 169 TYR A O 1
ATOM 1284 N N . SER A 1 170 ? -8.618 -5.500 -2.603 1.00 76.69 170 SER A N 1
ATOM 1285 C CA . SER A 1 170 ? -8.944 -4.825 -3.858 1.00 76.69 170 SER A CA 1
ATOM 1286 C C . SER A 1 170 ? -7.946 -5.118 -4.988 1.00 76.69 170 SER A C 1
ATOM 1288 O O . SER A 1 170 ? -8.306 -4.991 -6.161 1.00 76.69 170 SER A O 1
ATOM 1290 N N . TRP A 1 171 ? -6.697 -5.473 -4.660 1.00 75.62 171 TRP A N 1
ATOM 1291 C CA . TRP A 1 171 ? -5.658 -5.807 -5.640 1.00 75.62 171 TRP A CA 1
ATOM 1292 C C . TRP A 1 171 ? -5.806 -7.218 -6.178 1.00 75.62 171 TRP A C 1
ATOM 1294 O O . TRP A 1 171 ? -5.484 -7.434 -7.341 1.00 75.62 171 TRP A O 1
ATOM 1304 N N . ASP A 1 172 ? -6.331 -8.146 -5.381 1.00 74.00 172 ASP A N 1
ATOM 1305 C CA . ASP A 1 172 ? -6.576 -9.520 -5.813 1.00 74.00 172 ASP A CA 1
ATOM 1306 C C . ASP A 1 172 ? -7.344 -9.584 -7.1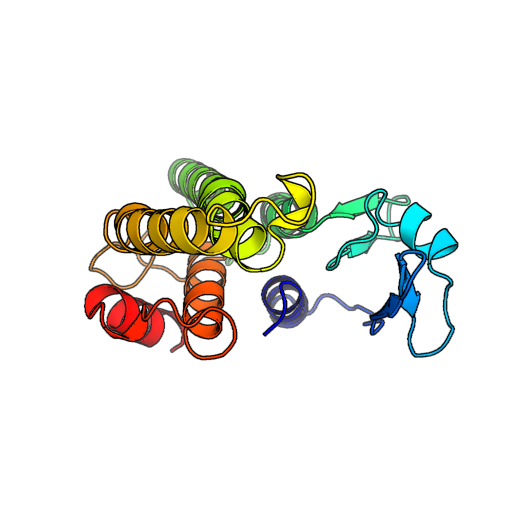35 1.00 74.00 172 ASP A C 1
ATOM 1308 O O . ASP A 1 172 ? -6.817 -10.030 -8.149 1.00 74.00 172 ASP A O 1
ATOM 1312 N N . ASN A 1 173 ? -8.556 -9.030 -7.136 1.00 65.94 173 ASN A N 1
ATOM 1313 C CA . ASN A 1 173 ? -9.479 -9.122 -8.266 1.00 65.94 173 ASN A CA 1
ATOM 1314 C C . ASN A 1 173 ? -9.081 -8.259 -9.465 1.00 65.94 173 ASN A C 1
ATOM 1316 O O . ASN A 1 173 ? -9.626 -8.435 -10.548 1.00 65.94 173 ASN A O 1
ATOM 1320 N N . LYS A 1 174 ? -8.221 -7.254 -9.261 1.00 66.69 174 LYS A N 1
ATOM 1321 C CA . LYS A 1 174 ? -7.958 -6.212 -10.267 1.00 66.69 174 LYS A CA 1
ATOM 1322 C C . LYS A 1 174 ? -6.540 -6.237 -10.825 1.00 66.69 174 LYS A C 1
ATOM 1324 O O . LYS A 1 174 ? -6.309 -5.621 -11.858 1.00 66.69 174 LYS A O 1
ATOM 1329 N N . ILE A 1 175 ? -5.586 -6.825 -10.102 1.00 69.12 175 ILE A N 1
ATOM 1330 C CA . ILE A 1 175 ? -4.150 -6.649 -10.363 1.00 69.12 175 ILE A CA 1
ATOM 1331 C C . ILE A 1 175 ? -3.373 -7.963 -10.211 1.00 69.12 175 ILE A C 1
ATOM 1333 O O . ILE A 1 175 ? -2.472 -8.217 -11.003 1.00 69.12 175 ILE A O 1
ATOM 1337 N N . LEU A 1 176 ? -3.671 -8.773 -9.192 1.00 69.25 176 LEU A N 1
ATOM 1338 C CA . LEU A 1 176 ? -2.813 -9.900 -8.807 1.00 69.25 176 LEU A CA 1
ATOM 1339 C C . LEU A 1 176 ? -3.322 -11.266 -9.285 1.00 69.25 176 LEU A C 1
ATOM 1341 O O . LEU A 1 176 ? -2.499 -12.148 -9.512 1.00 69.25 176 LEU A O 1
ATOM 1345 N N . ASP A 1 177 ? -4.641 -11.453 -9.410 1.00 72.12 177 ASP A N 1
ATOM 1346 C CA . ASP A 1 177 ? -5.278 -12.742 -9.731 1.00 72.12 177 ASP A CA 1
ATOM 1347 C C . ASP A 1 177 ? -4.705 -13.914 -8.905 1.00 72.12 177 ASP A C 1
ATOM 1349 O O . ASP A 1 177 ? -4.286 -14.972 -9.390 1.00 72.12 177 ASP A O 1
ATOM 1353 N N . ILE A 1 178 ? -4.601 -13.692 -7.594 1.00 66.00 178 ILE A N 1
ATOM 1354 C CA . ILE A 1 178 ? -4.117 -14.707 -6.651 1.00 66.00 178 ILE A CA 1
ATOM 1355 C C . ILE A 1 178 ? -5.285 -15.488 -6.031 1.00 66.00 178 ILE A C 1
ATOM 1357 O O . ILE A 1 178 ? -5.060 -16.584 -5.500 1.00 66.00 178 ILE A O 1
ATOM 1361 N N . GLY A 1 179 ? -6.516 -14.991 -6.193 1.00 69.75 179 GLY A N 1
ATOM 1362 C CA . GLY A 1 179 ? -7.808 -15.558 -5.808 1.00 69.75 179 GLY A CA 1
ATOM 1363 C C . GLY A 1 179 ? -8.088 -15.470 -4.310 1.00 69.75 179 GLY A C 1
ATOM 1364 O O . GLY A 1 179 ? -8.606 -16.412 -3.722 1.00 69.75 179 GLY A O 1
ATOM 1365 N N . MET A 1 180 ? -7.715 -14.364 -3.678 1.00 70.12 180 MET A N 1
ATOM 1366 C CA . MET A 1 180 ? -8.043 -14.038 -2.288 1.00 70.12 180 MET A CA 1
ATOM 1367 C C . MET A 1 180 ? -9.548 -13.974 -1.983 1.00 70.12 180 MET A C 1
ATOM 1369 O O . MET A 1 180 ? -9.938 -14.204 -0.840 1.00 70.12 180 MET A O 1
ATOM 1373 N N . THR A 1 181 ? -10.409 -13.714 -2.969 1.00 70.19 181 THR A N 1
ATOM 1374 C CA . THR A 1 181 ? -11.880 -13.717 -2.791 1.00 70.19 181 THR A CA 1
ATOM 1375 C C . THR A 1 181 ? -12.478 -15.049 -2.351 1.00 70.19 181 THR A C 1
ATOM 1377 O O . THR A 1 181 ? -13.592 -15.072 -1.834 1.00 70.19 181 THR A O 1
ATOM 1380 N N . ARG A 1 182 ? -11.750 -16.160 -2.501 1.00 71.06 182 ARG A N 1
ATOM 1381 C CA . ARG A 1 182 ? -12.202 -17.472 -2.011 1.00 71.06 182 ARG A CA 1
ATOM 1382 C C . ARG A 1 182 ? -12.082 -17.637 -0.494 1.00 71.06 182 ARG A C 1
ATOM 1384 O O . ARG A 1 182 ? -12.620 -18.596 0.052 1.00 71.06 182 ARG A O 1
ATOM 1391 N N . TYR A 1 183 ? -11.372 -16.741 0.195 1.00 74.62 183 TYR A N 1
ATOM 1392 C CA . TYR A 1 183 ? -11.184 -16.826 1.642 1.00 74.62 183 TYR A CA 1
ATOM 1393 C C . TYR A 1 183 ? -12.322 -16.113 2.369 1.00 74.62 183 TYR A C 1
ATOM 1395 O O . TYR A 1 183 ? -12.320 -14.891 2.517 1.00 74.62 183 TYR A O 1
ATOM 1403 N N . ALA A 1 184 ? -13.277 -16.898 2.877 1.00 76.56 184 ALA A N 1
ATOM 1404 C CA . ALA A 1 184 ? -14.483 -16.391 3.531 1.00 76.56 184 ALA A CA 1
ATOM 1405 C C . ALA A 1 184 ? -14.183 -15.397 4.667 1.00 76.56 184 ALA A C 1
ATOM 1407 O O . ALA A 1 184 ? -14.793 -14.331 4.712 1.00 76.56 184 ALA A O 1
ATOM 1408 N N . LYS A 1 185 ? -13.184 -15.692 5.516 1.00 76.56 185 LYS A N 1
ATOM 1409 C CA . LYS A 1 185 ? -12.753 -14.797 6.607 1.00 76.56 185 LYS A CA 1
ATOM 1410 C C . LYS A 1 185 ? -12.294 -13.434 6.102 1.00 76.56 185 LYS A C 1
ATOM 1412 O O . LYS A 1 185 ? -12.540 -12.422 6.744 1.00 76.56 185 LYS A O 1
ATOM 1417 N N . TYR A 1 186 ? -11.625 -13.402 4.954 1.00 76.81 186 TYR A N 1
ATOM 1418 C CA . TYR A 1 186 ? -11.082 -12.170 4.405 1.00 76.81 186 TYR A CA 1
ATOM 1419 C C . TYR A 1 186 ? -12.167 -11.323 3.744 1.00 76.81 186 TYR A C 1
ATOM 1421 O O . TYR A 1 186 ? -12.267 -10.126 4.007 1.00 76.81 186 TYR A O 1
ATOM 1429 N N . SER A 1 187 ? -13.041 -11.957 2.960 1.00 77.50 187 SER A N 1
ATOM 1430 C CA . SER A 1 187 ? -14.221 -11.293 2.405 1.00 77.50 187 SER A CA 1
ATOM 1431 C C . SER A 1 187 ? -15.145 -10.762 3.501 1.00 77.50 187 SER A C 1
ATOM 1433 O O . SER A 1 187 ? -15.714 -9.684 3.359 1.00 77.50 187 SER A O 1
ATOM 1435 N N . GLU A 1 188 ? -15.298 -11.494 4.604 1.00 78.81 188 GLU A N 1
ATOM 1436 C CA . GLU A 1 188 ? -16.064 -11.051 5.767 1.00 78.81 188 GLU A CA 1
ATOM 1437 C C . GLU A 1 188 ? -15.407 -9.871 6.483 1.00 78.81 188 GLU A C 1
ATOM 1439 O O . GLU A 1 188 ? -16.074 -8.860 6.695 1.00 78.81 188 GLU A O 1
ATOM 1444 N N . PHE A 1 189 ? -14.103 -9.954 6.754 1.00 80.06 189 PHE A N 1
ATOM 1445 C CA . PHE A 1 189 ? -13.333 -8.858 7.337 1.00 80.06 189 PHE A CA 1
ATOM 1446 C C . PHE A 1 189 ? -13.487 -7.566 6.526 1.00 80.06 189 PHE A C 1
ATOM 1448 O O . PHE A 1 189 ? -13.885 -6.540 7.065 1.00 80.06 189 PHE A O 1
ATOM 1455 N N . VAL A 1 190 ? -13.259 -7.617 5.209 1.00 76.94 190 VAL A N 1
ATOM 1456 C CA . VAL A 1 190 ? -13.335 -6.426 4.346 1.00 76.94 190 VAL A CA 1
ATOM 1457 C C . VAL A 1 190 ? -14.755 -5.865 4.266 1.00 76.94 190 VAL A C 1
ATOM 1459 O O . VAL A 1 190 ? -14.929 -4.649 4.251 1.00 76.94 190 VAL A O 1
ATOM 1462 N N . ARG A 1 191 ? -15.785 -6.722 4.256 1.00 75.56 191 ARG A N 1
ATOM 1463 C CA . ARG A 1 191 ? -17.185 -6.269 4.316 1.00 75.56 191 ARG A CA 1
ATOM 1464 C C . ARG A 1 191 ? -17.527 -5.560 5.622 1.00 75.56 191 ARG A C 1
ATOM 1466 O O . ARG A 1 191 ? -18.439 -4.743 5.612 1.00 75.56 191 ARG A O 1
ATOM 1473 N N . ASN A 1 192 ? -16.865 -5.897 6.725 1.00 71.75 192 ASN A N 1
ATOM 1474 C CA . ASN A 1 192 ? -17.112 -5.274 8.023 1.00 71.75 192 ASN A CA 1
ATOM 1475 C C . ASN A 1 192 ? -16.275 -4.004 8.216 1.00 71.75 192 ASN A C 1
ATOM 1477 O O . ASN A 1 192 ? -16.810 -3.014 8.695 1.00 71.75 192 ASN A O 1
ATOM 1481 N N . ALA A 1 193 ? -15.020 -4.005 7.763 1.00 66.38 193 ALA A N 1
ATOM 1482 C CA . ALA A 1 193 ? -14.101 -2.872 7.865 1.00 66.38 193 ALA A CA 1
ATOM 1483 C C . ALA A 1 193 ? -14.452 -1.671 6.959 1.00 66.38 193 ALA A C 1
ATOM 1485 O O . ALA A 1 193 ? -13.965 -0.572 7.202 1.00 66.38 193 ALA A O 1
ATOM 1486 N N . LEU A 1 194 ? -15.240 -1.876 5.895 1.00 63.19 194 LEU A N 1
ATOM 1487 C CA . LEU A 1 194 ? -15.628 -0.837 4.923 1.00 63.19 194 LEU A CA 1
ATOM 1488 C C . LEU A 1 194 ? -17.077 -0.330 5.083 1.00 63.19 194 LEU A C 1
ATOM 1490 O O . LEU A 1 194 ? -17.581 0.331 4.173 1.00 63.19 194 LEU A O 1
ATOM 1494 N N . LYS A 1 195 ? -17.760 -0.683 6.178 1.00 57.31 195 LYS A N 1
ATOM 1495 C CA . LYS A 1 195 ? -19.055 -0.089 6.554 1.00 57.31 195 LYS A CA 1
ATOM 1496 C C . LYS A 1 195 ? -18.837 1.238 7.264 1.00 57.31 195 LYS A C 1
ATOM 1498 O O . LYS A 1 195 ? -19.681 2.129 7.038 1.00 57.31 195 LYS A O 1
#

Secondary structure (DSSP, 8-state):
--TTHHHHHHHHHTT-------EEEETTEEEETTSSS-HHHHHHH-TT--S-EEEE-BTB-EEEEHHHHHHHHHHT---TTTS-S-HHHHHHHHHHHHHHIIIIIIIIIIHHH-GGGTS-S--TTHHHHHHHHHHHHHHIIIIITT--TTS-SBTTB--HHHHHHHHHHHHIIIII---GGG-HHHHHHHHHHT-

Foldseek 3Di:
DDLQVLLVVLCVVVVPDDDDFDWDADPLAIDTPVRPGDLVVCCVLPVVRDDDWDFDDPPDTDIAHSLRSVVCSLVVPPPCQAPVDPPVQSVLVVVLSVCLCPPQVPLQVCCLQPVCVVDPPDDPPCNVVSLVCSLVCNLPPVPDPQQDQLLDSTDNDAYSSLVSLLVSVVCCVPPRVSPNVVDPSSVSSNVSNVD

Organism: NCBI:txid2025994

pLDDT: mean 70.18, std 11.52, range [39.47, 92.06]

Radius of gyration: 17.85 Å; chains: 1; bounding box: 37×45×44 Å